Protein AF-A0A3N4IZI7-F1 (afdb_monomer)

Organism: NCBI:txid1336337

Solvent-accessible surface area (backbone atoms only — not comparable to full-atom values): 11502 Å² total; per-residue (Å²): 138,86,84,81,84,81,81,81,82,79,80,76,79,72,82,73,57,52,61,68,36,34,55,35,62,38,8,31,50,28,89,83,29,84,49,37,75,43,60,41,86,66,44,56,49,78,63,48,46,73,61,55,48,81,16,51,53,66,70,45,76,43,56,54,94,60,90,83,79,74,42,72,45,63,63,51,56,81,91,30,15,46,41,74,45,61,51,53,92,67,62,44,74,52,43,32,28,66,33,23,31,35,24,73,22,58,70,80,75,98,70,97,67,95,79,76,92,72,77,66,76,44,79,42,75,56,56,53,63,41,74,38,87,64,77,99,70,87,57,85,82,38,33,58,62,75,65,50,51,68,87,57,52,12,39,64,64,85,71,70,20,44,39,62,91,60,48,45,91,39,72,48,72,48,92,65,76,62,42,68,56,48,54,92,38,61,100

Foldseek 3Di:
DDDDDDDDPPPPPPPAFADKAWVVVHFLQHPPPPFFPARDVDFAPPDDLVCQPPGGDASEEEEPPDDDDIDIDHRHCPQPAKDFDWDDPPSSPFTFTPEIEFPPPPPDDDDDDDDDQDAQGDGDTDGHHHYPPDDPDDDPQTDTDWDDPPPQFKAAPSDFYADQPDRGDHYHYDPTDHDYIDGPRRD

pLDDT: mean 79.0, std 17.2, range [25.95, 95.94]

Sequence (187 aa):
MVTIATTILSLTLSLANAHMLLKNPPSLGFTGNKLATKPDSDLNAPISKAQFRGAGKSVATWPAGSNQAFSLAGGATHGGGSCQVSLSYDNGETFKVIKSFIGNCPSGSERDYSFSLGNREMYMGCAAVTITNGGSGLGTSYPKVFVANIENGCQTAAEGVLEFPNPGGVVERSSEPAFKPVGAGCV

Radius of gyration: 19.78 Å; Cα contacts (8 Å, |Δi|>4): 353; chains: 1; bounding box: 64×31×68 Å

Secondary structure (DSSP, 8-state):
--------------------EEEETTPTT-TT-TTBSS-----BSSPPHHHHTTSB--SEEEETT-----EEE-S--TT---EEEEE-SSSSS--EEEEEEESS-S-------PPPPPP---B-----EEEES--S---TTSPBPP--SSSSS-B--SSSEE--SS--S-EEE-SSPEE--BSTT--

Nearest PDB structures (foldseek):
  7p3u-assembly1_A  TM=7.704E-01  e=1.181E-08  Aspergillus fumigatus A1163

Structure (mmCIF, N/CA/C/O backbone):
data_AF-A0A3N4IZI7-F1
#
_entry.id   AF-A0A3N4IZI7-F1
#
loop_
_atom_site.group_PDB
_atom_site.id
_atom_site.type_symbol
_atom_site.label_atom_id
_atom_site.label_alt_id
_atom_site.label_comp_id
_atom_site.label_asym_id
_atom_site.label_entity_id
_atom_site.label_seq_id
_atom_site.pdbx_PDB_ins_code
_atom_site.Cartn_x
_atom_site.Cartn_y
_atom_site.Cartn_z
_atom_site.occupancy
_atom_site.B_iso_or_equiv
_atom_site.auth_seq_id
_atom_site.auth_comp_id
_atom_site.auth_asym_id
_atom_site.auth_atom_id
_atom_site.pdbx_PDB_model_num
ATOM 1 N N . MET A 1 1 ? -44.621 -5.582 -51.960 1.00 40.25 1 MET A N 1
ATOM 2 C CA . MET A 1 1 ? -43.241 -5.628 -51.431 1.00 40.25 1 MET A CA 1
ATOM 3 C C . MET A 1 1 ? -43.276 -5.059 -50.025 1.00 40.25 1 MET A C 1
ATOM 5 O O . MET A 1 1 ? -43.610 -3.894 -49.879 1.00 40.25 1 MET A O 1
ATOM 9 N N . VAL A 1 2 ? -43.053 -5.893 -49.008 1.00 37.59 2 VAL A N 1
ATOM 10 C CA . VAL A 1 2 ? -43.008 -5.475 -47.598 1.00 37.59 2 VAL A CA 1
ATOM 11 C C . VAL A 1 2 ? -41.539 -5.300 -47.233 1.00 37.59 2 VAL A C 1
ATOM 13 O O . VAL A 1 2 ? -40.781 -6.266 -47.272 1.00 37.59 2 VAL A O 1
ATOM 16 N N . THR A 1 3 ? -41.130 -4.072 -46.936 1.00 42.75 3 THR A N 1
ATOM 17 C CA . THR A 1 3 ? -39.759 -3.755 -46.528 1.00 42.75 3 THR A CA 1
ATOM 18 C C . THR A 1 3 ? -39.682 -3.860 -45.008 1.00 42.75 3 THR A C 1
ATOM 20 O O . THR A 1 3 ? -40.214 -3.011 -44.298 1.00 42.75 3 THR A O 1
ATOM 23 N N . ILE A 1 4 ? -39.069 -4.930 -44.501 1.00 49.34 4 ILE A N 1
ATOM 24 C CA . ILE A 1 4 ? -38.829 -5.122 -43.067 1.00 49.34 4 ILE A CA 1
ATOM 25 C C . ILE A 1 4 ? -37.573 -4.325 -42.705 1.00 49.34 4 ILE A C 1
ATOM 27 O O . ILE A 1 4 ? -36.472 -4.671 -43.128 1.00 49.34 4 ILE A O 1
ATOM 31 N N . ALA A 1 5 ? -37.736 -3.239 -41.950 1.00 52.28 5 ALA A N 1
ATOM 32 C CA . ALA A 1 5 ? -36.620 -2.491 -41.387 1.00 52.28 5 ALA A CA 1
ATOM 33 C C . ALA A 1 5 ? -36.118 -3.210 -40.125 1.00 52.28 5 ALA A C 1
ATOM 35 O O . ALA A 1 5 ? -36.723 -3.118 -39.060 1.00 52.28 5 ALA A O 1
ATOM 36 N N . THR A 1 6 ? -35.022 -3.956 -40.245 1.00 51.41 6 THR A N 1
ATOM 37 C CA . THR A 1 6 ? -34.293 -4.518 -39.101 1.00 51.41 6 THR A CA 1
ATOM 38 C C . THR A 1 6 ? -33.482 -3.426 -38.411 1.00 51.41 6 THR A C 1
ATOM 40 O O . THR A 1 6 ? -32.438 -3.006 -38.907 1.00 51.41 6 THR A O 1
ATOM 43 N N . THR A 1 7 ? -33.944 -2.976 -37.249 1.00 49.22 7 THR A N 1
ATOM 44 C CA . THR A 1 7 ? -33.158 -2.181 -36.301 1.00 49.22 7 THR A CA 1
ATOM 45 C C . THR A 1 7 ? -32.188 -3.101 -35.558 1.00 49.22 7 THR A C 1
ATOM 47 O O . THR A 1 7 ? -32.586 -3.905 -34.718 1.00 49.22 7 THR A O 1
ATOM 50 N N . ILE A 1 8 ? -30.895 -2.996 -35.872 1.00 53.19 8 ILE A N 1
ATOM 51 C CA . ILE A 1 8 ? -29.822 -3.656 -35.119 1.00 53.19 8 ILE A CA 1
ATOM 52 C C . ILE A 1 8 ? -29.579 -2.826 -33.854 1.00 53.19 8 ILE A C 1
ATOM 54 O O . ILE A 1 8 ? -29.019 -1.732 -33.917 1.00 53.19 8 ILE A O 1
ATOM 58 N N . LEU A 1 9 ? -30.026 -3.333 -32.704 1.00 49.59 9 LEU A N 1
ATOM 59 C CA . LEU A 1 9 ? -29.668 -2.786 -31.399 1.00 49.59 9 LEU A CA 1
ATOM 60 C C . LEU A 1 9 ? -28.266 -3.287 -31.033 1.00 49.59 9 LEU A C 1
ATOM 62 O O . LEU A 1 9 ? -28.095 -4.378 -30.493 1.00 49.59 9 LEU A O 1
ATOM 66 N N . SER A 1 10 ? -27.252 -2.493 -31.366 1.00 49.81 10 SER A N 1
ATOM 67 C CA . SER A 1 10 ? -25.861 -2.738 -30.986 1.00 49.81 10 SER A CA 1
ATOM 68 C C . SER A 1 10 ? -25.684 -2.489 -29.485 1.00 49.81 10 SER A C 1
ATOM 70 O O . SER A 1 10 ? -25.409 -1.367 -29.066 1.00 49.81 10 SER A O 1
ATOM 72 N N . LEU A 1 11 ? -25.846 -3.523 -28.655 1.00 47.28 11 LEU A N 1
ATOM 73 C CA . LEU A 1 11 ? -25.481 -3.462 -27.240 1.00 47.28 11 LEU A CA 1
ATOM 74 C C . LEU A 1 11 ? -23.952 -3.543 -27.125 1.00 47.28 11 LEU A C 1
ATOM 76 O O . LEU A 1 11 ? -23.376 -4.617 -26.960 1.00 47.28 11 LEU A O 1
ATOM 80 N N . THR A 1 12 ? -23.272 -2.404 -27.259 1.00 47.62 12 THR A N 1
ATOM 81 C CA . THR A 1 12 ? -21.849 -2.310 -26.923 1.00 47.62 12 THR A CA 1
ATOM 82 C C . THR A 1 12 ? -21.724 -2.404 -25.408 1.00 47.62 12 THR A C 1
ATOM 84 O O . THR A 1 12 ? -21.878 -1.409 -24.701 1.00 47.62 12 THR A O 1
ATOM 87 N N . LEU A 1 13 ? -21.486 -3.614 -24.903 1.00 41.22 13 LEU A N 1
ATOM 88 C CA . LEU A 1 13 ? -21.118 -3.842 -23.513 1.00 41.22 13 LEU A CA 1
ATOM 89 C C . LEU A 1 13 ? -19.731 -3.222 -23.300 1.00 41.22 13 LEU A C 1
ATOM 91 O O . LEU A 1 13 ? -18.704 -3.858 -23.530 1.00 41.22 13 LEU A O 1
ATOM 95 N N . SER A 1 14 ? -19.685 -1.939 -22.941 1.00 41.94 14 SER A N 1
ATOM 96 C CA . SER A 1 14 ? -18.450 -1.317 -22.484 1.00 41.94 14 SER A CA 1
ATOM 97 C C . SER A 1 14 ? -18.052 -2.026 -21.195 1.00 41.94 14 SER A C 1
ATOM 99 O O . SER A 1 14 ? -18.762 -1.906 -20.195 1.00 41.94 14 SER A O 1
ATOM 101 N N . LEU A 1 15 ? -16.947 -2.774 -21.206 1.00 39.78 15 LEU A N 1
ATOM 102 C CA . LEU A 1 15 ? -16.331 -3.244 -19.970 1.00 39.78 15 LEU A CA 1
ATOM 103 C C . LEU A 1 15 ? -15.884 -1.998 -19.199 1.00 39.78 15 LEU A C 1
ATOM 105 O O . LEU A 1 15 ? -14.818 -1.439 -19.457 1.00 39.78 15 LEU A O 1
ATOM 109 N N . ALA A 1 16 ? -16.733 -1.512 -18.297 1.00 48.19 16 ALA A N 1
ATOM 110 C CA . ALA A 1 16 ? -16.353 -0.486 -17.349 1.00 48.19 16 ALA A CA 1
ATOM 111 C C . ALA A 1 16 ? -15.292 -1.105 -16.434 1.00 48.19 16 ALA A C 1
ATOM 113 O O . ALA A 1 16 ? -15.575 -2.028 -15.673 1.00 48.19 16 ALA A O 1
ATOM 114 N N . ASN A 1 17 ? -14.048 -0.642 -16.551 1.00 52.91 17 ASN A N 1
ATOM 115 C CA . ASN A 1 17 ? -12.979 -1.075 -15.665 1.00 52.91 17 ASN A CA 1
ATOM 116 C C . ASN A 1 17 ? -13.195 -0.402 -14.300 1.00 52.91 17 ASN A C 1
ATOM 118 O O . ASN A 1 17 ? -12.774 0.734 -14.092 1.00 52.91 17 ASN A O 1
ATOM 122 N N . ALA A 1 18 ? -13.941 -1.063 -13.414 1.00 61.31 18 ALA A N 1
ATOM 123 C CA . ALA A 1 18 ? -14.329 -0.507 -12.117 1.00 61.31 18 ALA A CA 1
ATOM 124 C C . ALA A 1 18 ? -13.139 -0.366 -11.148 1.00 61.31 18 ALA A C 1
ATOM 126 O O . ALA A 1 18 ? -13.150 0.505 -10.285 1.00 61.31 18 ALA A O 1
ATOM 127 N N . HIS A 1 19 ? -12.084 -1.162 -11.335 1.00 72.62 19 HIS A N 1
ATOM 128 C CA . HIS A 1 19 ? -10.980 -1.276 -10.387 1.00 72.62 19 HIS A CA 1
ATOM 129 C C . HIS A 1 19 ? -10.012 -0.088 -10.425 1.00 72.62 19 HIS A C 1
ATOM 131 O O . HIS A 1 19 ? -9.650 0.422 -11.490 1.00 72.62 19 HIS A O 1
ATOM 137 N N . MET A 1 20 ? -9.543 0.307 -9.241 1.00 78.94 20 MET A N 1
ATOM 138 C CA . MET A 1 20 ? -8.471 1.282 -9.053 1.00 78.94 20 MET A CA 1
ATOM 139 C C . MET A 1 20 ? -7.112 0.573 -9.006 1.00 78.94 20 MET A C 1
ATOM 141 O O . MET A 1 20 ? -6.916 -0.385 -8.265 1.00 78.94 20 MET A O 1
ATOM 145 N N . LEU A 1 21 ? -6.150 1.069 -9.778 1.00 82.69 21 LEU A N 1
ATOM 146 C CA . LEU A 1 21 ? -4.788 0.555 -9.903 1.00 82.69 21 LEU A CA 1
ATOM 147 C C . LEU A 1 21 ? -3.771 1.645 -9.579 1.00 82.69 21 LEU A C 1
ATOM 149 O O . LEU A 1 21 ? -3.986 2.816 -9.888 1.00 82.69 21 LEU A O 1
ATOM 153 N N . LEU A 1 22 ? -2.612 1.262 -9.043 1.00 82.88 22 LEU A N 1
ATOM 154 C CA . LEU A 1 22 ? -1.489 2.187 -8.892 1.00 82.88 22 LEU A CA 1
ATOM 155 C C . LEU A 1 22 ? -0.977 2.595 -10.281 1.00 82.88 22 LEU A C 1
ATOM 157 O O . LEU A 1 22 ? -0.489 1.748 -11.037 1.00 82.88 22 LEU A O 1
ATOM 161 N N . LYS A 1 23 ? -1.109 3.883 -10.609 1.00 85.25 23 LYS A N 1
ATOM 162 C CA . LYS A 1 23 ? -0.624 4.504 -11.850 1.00 85.25 23 LYS A CA 1
ATOM 163 C C . LYS A 1 23 ? 0.806 5.003 -11.693 1.00 85.25 23 LYS A C 1
ATOM 165 O O . LYS A 1 23 ? 1.602 4.863 -12.617 1.00 85.25 23 LYS A O 1
ATOM 170 N N . ASN A 1 24 ? 1.118 5.606 -10.548 1.00 82.00 24 ASN A N 1
ATOM 171 C CA . ASN A 1 24 ? 2.459 6.067 -10.219 1.00 82.00 24 ASN A CA 1
ATOM 172 C C . ASN A 1 24 ? 2.800 5.674 -8.773 1.00 82.00 24 ASN A C 1
ATOM 174 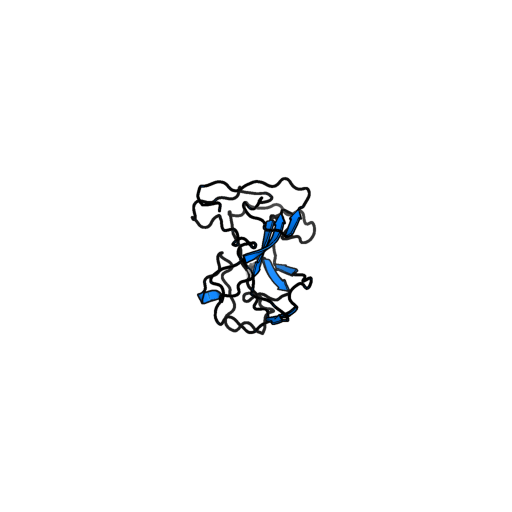O O . ASN A 1 24 ? 2.050 6.072 -7.886 1.00 82.00 24 ASN A O 1
ATOM 178 N N . PRO A 1 25 ? 3.891 4.932 -8.521 1.00 87.38 25 PRO A N 1
ATOM 179 C CA . PRO A 1 25 ? 4.607 4.137 -9.522 1.00 87.38 25 PRO A CA 1
ATOM 180 C C . PRO A 1 25 ? 3.660 3.114 -10.182 1.00 87.38 25 PRO A C 1
ATOM 182 O O . PRO A 1 25 ? 2.752 2.617 -9.523 1.00 87.38 25 PRO A O 1
ATOM 185 N N . PRO A 1 26 ? 3.807 2.796 -11.476 1.00 88.88 26 PRO A N 1
ATOM 186 C CA . PRO A 1 26 ? 2.863 1.908 -12.148 1.00 88.88 26 PRO A CA 1
ATOM 187 C C . PRO A 1 26 ? 2.937 0.487 -11.568 1.00 88.88 26 PRO A C 1
ATOM 189 O O . PRO A 1 26 ? 4.002 -0.131 -11.537 1.00 88.88 26 PRO A O 1
ATOM 192 N N . SER A 1 27 ? 1.797 -0.028 -11.101 1.00 88.44 27 SER A N 1
ATOM 193 C CA . SER A 1 27 ? 1.689 -1.388 -10.548 1.00 88.44 27 SER A CA 1
ATOM 194 C C . SER A 1 27 ? 1.905 -2.475 -11.602 1.00 88.44 27 SER A C 1
ATOM 196 O O . SER A 1 27 ? 1.865 -2.219 -12.804 1.00 88.44 27 SER A O 1
ATOM 198 N N . LEU A 1 28 ? 2.133 -3.709 -11.153 1.00 89.06 28 LEU A N 1
ATOM 199 C CA . LEU A 1 28 ? 2.298 -4.895 -11.995 1.00 89.06 28 LEU A CA 1
ATOM 200 C C . LEU A 1 28 ? 1.073 -5.137 -12.889 1.00 89.06 28 LEU A C 1
ATOM 202 O O . LEU A 1 28 ? 1.233 -5.457 -14.060 1.00 89.06 28 LEU A O 1
ATOM 206 N N . GLY A 1 29 ? -0.137 -4.931 -12.364 1.00 86.00 29 GLY A N 1
ATOM 207 C CA . GLY A 1 29 ? -1.396 -5.048 -13.110 1.00 86.00 29 GLY A CA 1
ATOM 208 C C . GLY A 1 29 ? -1.737 -3.865 -14.017 1.00 86.00 29 GLY A C 1
ATOM 209 O O . GLY A 1 29 ? -2.655 -3.948 -14.833 1.00 86.00 29 GLY A O 1
ATOM 210 N N . PHE A 1 30 ? -1.023 -2.742 -13.904 1.00 86.31 30 PHE A N 1
ATOM 211 C CA . PHE A 1 30 ? -1.336 -1.549 -14.683 1.00 86.31 30 PHE A CA 1
ATOM 212 C C . PHE A 1 30 ? -0.855 -1.693 -16.131 1.00 86.31 30 PHE A C 1
ATOM 214 O O . PHE A 1 30 ? 0.332 -1.862 -16.388 1.00 86.31 30 PHE A O 1
ATOM 221 N N . THR A 1 31 ? -1.752 -1.538 -17.109 1.00 87.25 31 THR A N 1
ATOM 222 C CA . THR A 1 31 ? -1.438 -1.683 -18.551 1.00 87.25 31 THR A CA 1
ATOM 223 C C . THR A 1 31 ? -0.397 -0.675 -19.065 1.00 87.25 31 THR A C 1
ATOM 225 O O . THR A 1 31 ? 0.265 -0.895 -20.092 1.00 87.25 31 THR A O 1
ATOM 228 N N . GLY A 1 32 ? -0.224 0.440 -18.349 1.00 85.81 32 GLY A N 1
ATOM 229 C CA . GLY A 1 32 ? 0.844 1.409 -18.585 1.00 85.81 32 GLY A CA 1
ATOM 230 C C . GLY A 1 32 ? 2.228 0.947 -18.112 1.00 85.81 32 GLY A C 1
ATOM 231 O O . GLY A 1 32 ? 3.224 1.522 -18.544 1.00 85.81 32 GLY A O 1
ATOM 232 N N . ASN A 1 33 ? 2.325 -0.096 -17.282 1.00 89.06 33 ASN A N 1
ATOM 233 C CA . ASN A 1 33 ? 3.595 -0.654 -16.833 1.00 89.06 33 ASN A CA 1
ATOM 234 C C . ASN A 1 33 ? 4.234 -1.526 -17.922 1.00 89.06 33 ASN A C 1
ATOM 236 O O . ASN A 1 33 ? 3.966 -2.718 -18.036 1.00 89.06 33 ASN A O 1
ATOM 240 N N . LYS A 1 34 ? 5.130 -0.940 -18.720 1.00 89.50 34 LYS A N 1
ATOM 241 C CA . LYS A 1 34 ? 5.869 -1.676 -19.763 1.00 89.50 34 LYS A CA 1
ATOM 242 C C . LYS A 1 34 ? 7.013 -2.536 -19.222 1.00 89.50 34 LYS A C 1
ATOM 244 O O . LYS A 1 34 ? 7.644 -3.255 -19.989 1.00 89.50 34 LYS A O 1
ATOM 249 N N . LEU A 1 35 ? 7.294 -2.447 -17.923 1.00 89.88 35 LEU A N 1
ATOM 250 C CA . LEU A 1 35 ? 8.338 -3.217 -17.250 1.00 89.88 35 LEU A CA 1
ATOM 251 C C . LEU A 1 35 ? 7.784 -4.449 -16.531 1.00 89.88 35 LEU A C 1
ATOM 253 O O . LEU A 1 35 ? 8.580 -5.253 -16.041 1.00 89.88 35 LEU A O 1
ATOM 257 N N . ALA A 1 36 ? 6.457 -4.610 -16.491 1.00 87.12 36 ALA A N 1
ATOM 258 C CA . ALA A 1 36 ? 5.815 -5.823 -16.020 1.00 87.12 36 ALA A CA 1
ATOM 259 C C . ALA A 1 36 ? 5.971 -6.9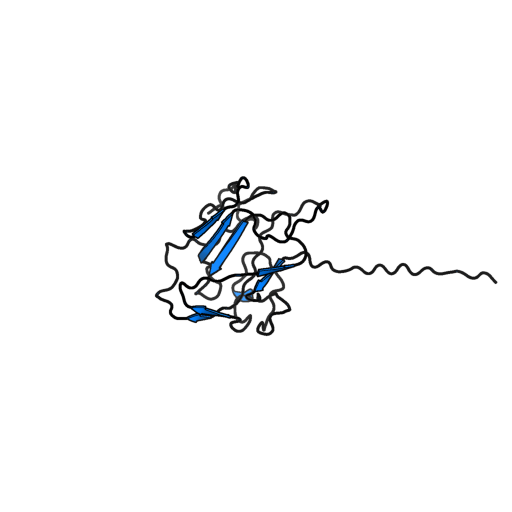47 -17.057 1.00 87.12 36 ALA A C 1
ATOM 261 O O . ALA A 1 36 ? 5.639 -6.786 -18.229 1.00 87.12 36 ALA A O 1
ATOM 262 N N . THR A 1 37 ? 6.480 -8.096 -16.626 1.00 84.44 37 THR A N 1
ATOM 263 C CA . THR A 1 37 ? 6.659 -9.300 -17.456 1.00 84.44 37 THR A CA 1
ATOM 264 C C . THR A 1 37 ? 5.524 -10.298 -17.281 1.00 84.44 37 THR A C 1
ATOM 266 O O . THR A 1 37 ? 5.282 -11.118 -18.163 1.00 84.44 37 THR A O 1
ATOM 269 N N . LYS A 1 38 ? 4.829 -10.230 -16.144 1.00 82.50 38 LYS A N 1
ATOM 270 C CA . LYS A 1 38 ? 3.623 -11.001 -15.841 1.00 82.50 38 LYS A CA 1
ATOM 271 C C . LYS A 1 38 ? 2.643 -10.064 -15.138 1.00 82.50 38 LYS A C 1
ATOM 273 O O . LYS A 1 38 ? 2.745 -9.922 -13.921 1.00 82.50 38 LYS A O 1
ATOM 278 N N . PRO A 1 39 ? 1.784 -9.357 -15.893 1.00 81.69 39 PRO A N 1
ATOM 279 C CA . PRO A 1 39 ? 0.846 -8.422 -15.297 1.00 81.69 39 PRO A CA 1
ATOM 280 C C . PRO A 1 3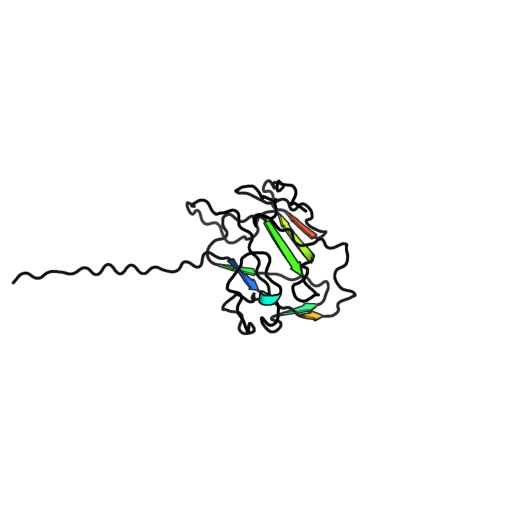9 ? -0.074 -9.113 -14.293 1.00 81.69 39 PRO A C 1
ATOM 282 O O . PRO A 1 39 ? -0.619 -10.177 -14.582 1.00 81.69 39 PRO A O 1
ATOM 285 N N . ASP A 1 40 ? -0.233 -8.499 -13.125 1.00 79.81 40 ASP A N 1
ATOM 286 C CA . ASP A 1 40 ? -1.117 -8.992 -12.073 1.00 79.81 40 ASP A CA 1
ATOM 287 C C . ASP A 1 40 ? -2.547 -8.517 -12.338 1.00 79.81 40 ASP A C 1
ATOM 289 O O . ASP A 1 40 ? -2.908 -7.382 -12.032 1.00 79.81 40 ASP A O 1
ATOM 293 N N . SER A 1 41 ? -3.344 -9.351 -13.002 1.00 74.88 41 SER A N 1
ATOM 294 C CA . SER A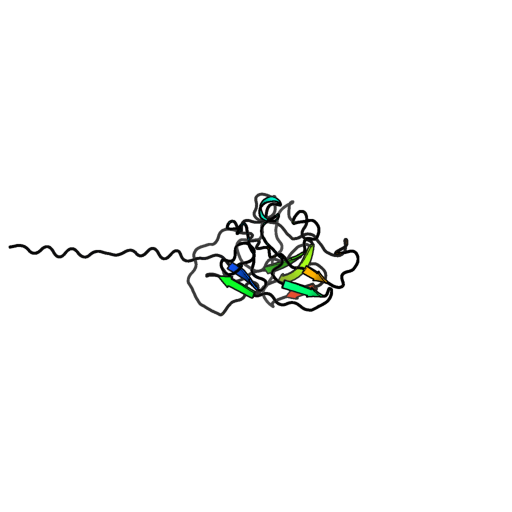 1 41 ? -4.749 -9.047 -13.290 1.00 74.88 41 SER A CA 1
ATOM 295 C C . SER A 1 41 ? -5.686 -9.347 -12.117 1.00 74.88 41 SER A C 1
ATOM 297 O O . SER A 1 41 ? -6.873 -9.049 -12.217 1.00 74.88 41 SER A O 1
ATOM 299 N N . ASP A 1 42 ? -5.177 -9.963 -11.048 1.00 77.31 42 ASP A N 1
ATOM 300 C CA . ASP A 1 42 ? -5.940 -10.328 -9.860 1.00 77.31 42 ASP A CA 1
ATOM 301 C C . ASP A 1 42 ? -5.557 -9.408 -8.696 1.00 77.31 42 ASP A C 1
ATOM 303 O O . ASP A 1 42 ? -4.514 -9.562 -8.071 1.00 77.31 42 ASP A O 1
ATOM 307 N N . LEU A 1 43 ? -6.419 -8.430 -8.419 1.00 73.25 43 LEU A N 1
ATOM 308 C CA . LEU A 1 43 ? -6.211 -7.447 -7.353 1.00 73.25 43 LEU A CA 1
ATOM 309 C C . LEU A 1 43 ? -6.719 -7.916 -5.989 1.00 73.25 43 LEU A C 1
ATOM 311 O O . LEU A 1 43 ? -6.733 -7.111 -5.050 1.00 73.25 43 LEU A O 1
ATOM 315 N N . ASN A 1 44 ? -7.143 -9.179 -5.876 1.00 74.56 44 ASN A N 1
ATOM 316 C CA . ASN A 1 44 ? -7.525 -9.746 -4.596 1.00 74.56 44 ASN A CA 1
ATOM 317 C C . ASN A 1 44 ? -6.334 -9.706 -3.640 1.00 74.56 44 ASN A C 1
ATOM 319 O O . ASN A 1 44 ? -5.199 -10.051 -3.976 1.00 74.56 44 ASN A O 1
ATOM 323 N N . ALA A 1 45 ? -6.607 -9.265 -2.420 1.00 77.38 45 ALA A N 1
ATOM 324 C CA . ALA A 1 45 ? -5.612 -9.212 -1.373 1.00 77.38 45 ALA A CA 1
ATOM 325 C C . ALA A 1 45 ? -5.668 -10.457 -0.467 1.00 77.38 45 ALA A C 1
ATOM 327 O O . ALA A 1 45 ? -6.736 -11.035 -0.275 1.00 77.38 45 ALA A O 1
ATOM 328 N N . PRO A 1 46 ? -4.547 -10.821 0.179 1.00 82.69 46 PRO A N 1
ATOM 329 C CA . PRO A 1 46 ? -3.196 -10.343 -0.100 1.00 82.69 46 PRO A CA 1
ATOM 330 C C . PRO A 1 46 ? -2.660 -10.921 -1.416 1.00 82.69 46 PRO A C 1
ATOM 332 O O . PRO A 1 46 ? -2.959 -12.060 -1.772 1.00 82.69 46 PRO A O 1
ATOM 335 N N . ILE A 1 47 ? -1.790 -10.165 -2.088 1.00 82.00 47 ILE A N 1
ATOM 336 C CA . ILE A 1 47 ? -1.072 -10.669 -3.262 1.00 82.00 47 ILE A CA 1
ATOM 337 C C . ILE A 1 47 ? -0.239 -11.899 -2.877 1.00 82.00 47 ILE A C 1
ATOM 339 O O . ILE A 1 47 ? 0.480 -11.899 -1.873 1.00 82.00 47 ILE A O 1
ATOM 343 N N . SER A 1 48 ? -0.300 -12.959 -3.680 1.00 81.06 48 SER A N 1
ATOM 344 C CA . SER A 1 48 ? 0.543 -14.127 -3.445 1.00 81.06 48 SER A CA 1
ATOM 345 C C . SER A 1 48 ? 2.006 -13.838 -3.790 1.00 81.06 48 SER A C 1
ATOM 347 O O . SER A 1 48 ? 2.348 -13.072 -4.694 1.00 81.06 48 SER A O 1
ATOM 349 N N . LYS A 1 49 ? 2.915 -14.561 -3.134 1.00 80.94 49 LYS A N 1
ATOM 350 C CA . LYS A 1 49 ? 4.349 -14.548 -3.459 1.00 80.94 49 LYS A CA 1
ATOM 351 C C . LYS A 1 49 ? 4.623 -14.891 -4.930 1.00 80.94 49 LYS A C 1
ATOM 353 O O . LYS A 1 49 ? 5.590 -14.397 -5.502 1.00 80.94 49 LYS A O 1
ATOM 358 N N . ALA A 1 50 ? 3.784 -15.728 -5.543 1.00 78.62 50 ALA A N 1
ATOM 359 C CA . ALA A 1 50 ? 3.889 -16.090 -6.954 1.00 78.62 50 ALA A CA 1
ATOM 360 C C . ALA A 1 50 ? 3.478 -14.938 -7.885 1.00 78.62 50 ALA A C 1
ATOM 362 O O . ALA A 1 50 ? 4.150 -14.723 -8.890 1.00 78.62 50 ALA A O 1
ATOM 363 N N . GLN A 1 51 ? 2.434 -14.182 -7.528 1.00 76.94 51 GLN A N 1
ATOM 364 C CA . GLN A 1 51 ? 2.033 -12.963 -8.242 1.00 76.94 51 GLN A CA 1
ATOM 365 C C . GLN A 1 51 ? 3.086 -11.856 -8.104 1.00 76.94 51 GLN A C 1
ATOM 367 O O . GLN A 1 51 ? 3.367 -11.150 -9.066 1.00 76.94 51 GLN A O 1
ATOM 372 N N . PHE A 1 52 ? 3.726 -11.733 -6.937 1.00 78.06 52 PHE A N 1
ATOM 373 C CA . PHE A 1 52 ? 4.763 -10.724 -6.712 1.00 78.06 52 PHE A CA 1
ATOM 374 C C . PHE A 1 52 ? 6.099 -11.060 -7.409 1.00 78.06 52 PHE A C 1
ATOM 376 O O . PHE A 1 52 ? 6.765 -10.187 -7.972 1.00 78.06 52 PHE A O 1
ATOM 383 N N . ARG A 1 53 ? 6.542 -12.326 -7.364 1.00 69.94 53 ARG A N 1
ATOM 384 C CA . ARG A 1 53 ? 7.874 -12.731 -7.846 1.00 69.94 53 ARG A CA 1
ATOM 385 C C . ARG A 1 53 ? 7.956 -12.812 -9.368 1.00 69.94 53 ARG A C 1
ATOM 387 O O . ARG A 1 53 ? 7.195 -13.514 -10.022 1.00 69.94 53 ARG A O 1
ATOM 394 N N . GLY A 1 54 ? 8.986 -12.176 -9.930 1.00 64.19 54 GLY A N 1
ATOM 395 C CA . GLY A 1 54 ? 9.270 -12.240 -11.370 1.00 64.19 54 GLY A CA 1
ATOM 396 C C . GLY A 1 54 ? 8.264 -11.470 -12.228 1.00 64.19 54 GLY A C 1
ATOM 397 O O . GLY A 1 54 ? 8.176 -11.712 -13.433 1.00 64.19 54 GLY A O 1
ATOM 398 N N . ALA A 1 55 ? 7.507 -10.563 -11.608 1.00 68.12 55 ALA A N 1
ATOM 399 C CA . ALA A 1 55 ? 6.447 -9.818 -12.262 1.00 68.12 55 ALA A CA 1
ATOM 400 C C . ALA A 1 55 ? 6.941 -8.583 -13.026 1.00 68.12 55 ALA A C 1
ATOM 402 O O . ALA A 1 55 ? 6.183 -8.040 -13.822 1.00 68.12 55 ALA A O 1
ATOM 403 N N . GLY A 1 56 ? 8.200 -8.161 -12.860 1.00 78.12 56 GLY A N 1
ATOM 404 C CA . GLY A 1 56 ? 8.777 -7.088 -13.668 1.00 78.12 56 GLY A CA 1
ATOM 405 C C . GLY A 1 56 ? 10.078 -6.502 -13.131 1.00 78.12 56 GLY A C 1
ATOM 406 O O . GLY A 1 56 ? 10.589 -6.916 -12.090 1.00 78.12 56 GLY A O 1
ATOM 407 N N . LYS A 1 57 ? 10.615 -5.521 -13.863 1.00 88.12 57 LYS A N 1
ATOM 408 C CA . LYS A 1 57 ? 11.735 -4.682 -13.407 1.00 88.12 57 LYS A CA 1
ATOM 409 C C . LYS A 1 57 ? 11.228 -3.528 -12.542 1.00 88.12 57 LYS A C 1
ATOM 411 O O . LYS A 1 57 ? 10.060 -3.157 -12.605 1.00 88.12 57 LYS A O 1
ATOM 416 N N . SER A 1 58 ? 12.141 -2.948 -11.767 1.00 90.44 58 SER A N 1
ATOM 417 C CA . SER A 1 58 ? 11.877 -1.736 -10.993 1.00 90.44 58 SER A CA 1
ATOM 418 C C . SER A 1 58 ? 11.383 -0.595 -11.891 1.00 90.44 58 SER A C 1
ATOM 420 O O . SER A 1 58 ? 12.000 -0.313 -12.919 1.00 90.44 58 SER A O 1
ATOM 422 N N . VAL A 1 59 ? 10.275 0.041 -11.505 1.00 90.88 59 VAL A N 1
ATOM 423 C CA . VAL A 1 59 ? 9.625 1.132 -12.252 1.00 90.88 59 VAL A CA 1
ATOM 424 C C . VAL A 1 59 ? 9.973 2.519 -11.715 1.00 90.88 59 VAL A C 1
ATOM 426 O O . VAL A 1 59 ? 9.664 3.520 -12.356 1.00 90.88 59 VAL A O 1
ATOM 429 N N . ALA A 1 60 ? 10.604 2.589 -10.542 1.00 87.19 60 ALA A N 1
ATOM 430 C CA . ALA A 1 60 ? 11.050 3.830 -9.924 1.00 87.19 60 ALA A CA 1
ATOM 431 C C . ALA A 1 60 ? 12.243 3.576 -8.996 1.00 87.19 60 ALA A C 1
ATOM 433 O O . ALA A 1 60 ? 12.375 2.498 -8.418 1.00 87.19 60 ALA A O 1
ATOM 434 N N . THR A 1 61 ? 13.080 4.595 -8.814 1.00 92.00 61 THR A N 1
ATOM 435 C CA . THR A 1 61 ? 14.197 4.568 -7.864 1.00 92.00 61 THR A CA 1
ATOM 436 C C . THR A 1 61 ? 14.017 5.685 -6.848 1.00 92.00 61 THR A C 1
ATOM 438 O O . THR A 1 61 ? 13.901 6.847 -7.234 1.00 92.00 61 THR A O 1
ATOM 441 N N . TRP A 1 62 ? 14.021 5.345 -5.561 1.00 85.88 62 TRP A N 1
ATOM 442 C CA . TRP A 1 62 ? 13.764 6.272 -4.463 1.00 85.88 62 TRP A CA 1
ATOM 443 C C . TRP A 1 62 ? 14.878 6.221 -3.416 1.00 85.88 62 TRP A C 1
ATOM 445 O O . TRP A 1 62 ? 15.196 5.141 -2.918 1.00 85.88 62 TRP A O 1
ATOM 455 N N . PRO A 1 63 ? 15.449 7.366 -3.014 1.00 86.81 63 PRO A N 1
ATOM 456 C CA . PRO A 1 63 ? 16.317 7.416 -1.845 1.00 86.81 63 PRO A CA 1
ATOM 457 C C . PRO A 1 63 ? 15.539 7.090 -0.564 1.00 86.81 63 PRO A C 1
ATOM 459 O O . PRO A 1 63 ? 14.413 7.561 -0.378 1.00 86.81 63 PRO A O 1
ATOM 462 N N . ALA A 1 64 ? 16.131 6.330 0.352 1.00 85.94 64 ALA A N 1
ATOM 463 C CA . ALA A 1 64 ? 15.548 6.098 1.667 1.00 85.94 64 ALA A CA 1
ATOM 464 C C . ALA A 1 64 ? 15.332 7.428 2.413 1.00 85.94 64 ALA A C 1
ATOM 466 O O . ALA A 1 64 ? 16.160 8.336 2.344 1.00 85.94 64 ALA A O 1
ATOM 467 N N . GLY A 1 65 ? 14.194 7.552 3.102 1.00 81.56 65 GLY A N 1
ATOM 468 C CA . GLY A 1 65 ? 13.805 8.772 3.820 1.00 81.56 65 GLY A CA 1
ATOM 469 C C . GLY A 1 65 ? 13.297 9.919 2.936 1.00 81.56 65 GLY A C 1
ATOM 470 O O . GLY A 1 65 ? 12.902 10.952 3.467 1.00 81.56 65 GLY A O 1
ATOM 471 N N . SER A 1 66 ? 13.279 9.763 1.608 1.00 80.06 66 SER A N 1
ATOM 472 C CA . SER A 1 66 ? 12.687 10.763 0.714 1.00 80.06 66 SER A CA 1
ATOM 473 C C . SER A 1 66 ? 11.156 10.717 0.724 1.00 80.06 66 SER A C 1
ATOM 475 O O . SER A 1 66 ? 10.548 9.661 0.906 1.00 80.06 66 SER A O 1
ATOM 477 N N . ASN A 1 67 ? 10.530 11.868 0.473 1.00 79.50 67 ASN A N 1
ATOM 478 C CA . ASN A 1 67 ? 9.086 11.947 0.279 1.00 79.50 67 ASN A CA 1
ATOM 479 C C . ASN A 1 67 ? 8.719 11.431 -1.109 1.00 79.50 67 ASN A C 1
ATOM 481 O O . ASN A 1 67 ? 9.281 11.875 -2.110 1.00 79.50 67 ASN A O 1
ATOM 485 N N . GLN A 1 68 ? 7.749 10.524 -1.158 1.00 83.00 68 GLN A N 1
ATOM 486 C CA . GLN A 1 68 ? 7.219 9.977 -2.399 1.00 83.00 68 GLN A CA 1
ATOM 487 C C . GLN A 1 68 ? 5.721 10.234 -2.489 1.00 83.00 68 GLN A C 1
ATOM 489 O O . GLN A 1 68 ? 5.014 10.261 -1.480 1.00 83.00 68 GLN A O 1
ATOM 494 N N . ALA A 1 69 ? 5.250 10.411 -3.717 1.00 79.94 69 ALA A N 1
ATOM 495 C CA . ALA A 1 69 ? 3.838 10.521 -4.032 1.00 79.94 69 ALA A CA 1
ATOM 496 C C . ALA A 1 69 ? 3.405 9.291 -4.823 1.00 79.94 69 ALA A C 1
ATOM 498 O O . ALA A 1 69 ? 4.176 8.755 -5.624 1.00 79.94 69 ALA A O 1
ATOM 499 N N . PHE A 1 70 ? 2.155 8.886 -4.633 1.00 80.19 70 PHE A N 1
ATOM 500 C CA . PHE A 1 70 ? 1.526 7.902 -5.493 1.00 80.19 70 PHE A CA 1
ATOM 501 C C . PHE A 1 70 ? 0.265 8.468 -6.133 1.00 80.19 70 PHE A C 1
ATOM 503 O O . PHE A 1 70 ? -0.334 9.418 -5.632 1.00 80.19 70 PHE A O 1
ATOM 510 N N . SER A 1 71 ? -0.132 7.887 -7.258 1.00 82.62 71 SER A N 1
ATOM 511 C CA . SER A 1 71 ? -1.416 8.170 -7.888 1.00 82.62 71 SER A CA 1
ATOM 512 C C . SER A 1 71 ? -2.084 6.885 -8.332 1.00 82.62 71 SER A C 1
ATOM 514 O O . SER A 1 71 ? -1.423 5.905 -8.688 1.00 82.62 71 SER A O 1
ATOM 516 N N . LEU A 1 72 ? -3.410 6.905 -8.309 1.00 83.25 72 LEU A N 1
ATOM 517 C CA . LEU A 1 72 ? -4.247 5.801 -8.742 1.00 83.25 72 LEU A CA 1
ATOM 518 C C . LEU A 1 72 ? -4.906 6.143 -10.086 1.00 83.25 72 LEU A C 1
ATOM 520 O O . LEU A 1 72 ? -5.092 7.311 -10.425 1.00 83.25 72 LEU A O 1
ATOM 524 N N . ALA A 1 73 ? -5.246 5.122 -10.859 1.00 82.31 73 ALA A N 1
ATOM 525 C CA . ALA A 1 73 ? -6.072 5.213 -12.056 1.00 82.31 73 ALA A CA 1
ATOM 526 C C . ALA A 1 73 ? -7.139 4.126 -12.011 1.00 82.31 73 ALA A C 1
ATOM 528 O O . ALA A 1 73 ? -6.840 3.003 -11.626 1.00 82.31 73 ALA A O 1
ATOM 529 N N . GLY A 1 74 ? -8.355 4.436 -12.441 1.00 77.94 74 GLY A N 1
ATOM 530 C CA . GLY A 1 74 ? -9.460 3.485 -12.430 1.00 77.94 74 GLY A CA 1
ATOM 531 C C . GLY A 1 74 ? -10.796 4.174 -12.654 1.00 77.94 74 GLY A C 1
ATOM 532 O O . GLY A 1 74 ? -10.833 5.368 -12.968 1.00 77.94 74 GLY A O 1
ATOM 533 N N . GLY A 1 75 ? -11.872 3.399 -12.536 1.00 69.75 75 GLY A N 1
ATOM 534 C CA . GLY A 1 75 ? -13.231 3.847 -12.838 1.00 69.75 75 GLY A CA 1
ATOM 535 C C . GLY A 1 75 ? -14.066 4.278 -11.631 1.00 69.75 75 GLY A C 1
ATOM 536 O O . GLY A 1 75 ? -14.923 5.142 -11.800 1.00 69.75 75 GLY A O 1
ATOM 537 N N . ALA A 1 76 ? -13.838 3.714 -10.437 1.00 74.56 76 ALA A N 1
ATOM 538 C CA . ALA A 1 76 ? -14.671 3.972 -9.260 1.00 74.56 76 ALA A CA 1
ATOM 539 C C . ALA A 1 76 ? -13.863 4.005 -7.950 1.00 74.56 76 ALA A C 1
ATOM 541 O O . ALA A 1 76 ? -13.139 3.072 -7.621 1.00 74.56 76 ALA A O 1
ATOM 542 N N . THR A 1 77 ? -14.020 5.077 -7.169 1.00 76.75 77 THR A N 1
ATOM 543 C CA . THR A 1 77 ? -13.422 5.220 -5.827 1.00 76.75 77 THR A CA 1
ATOM 544 C C . THR A 1 77 ? -14.274 4.600 -4.720 1.00 76.75 77 THR A C 1
ATOM 546 O O . THR A 1 77 ? -13.811 4.531 -3.589 1.00 76.75 77 THR A O 1
ATOM 549 N N . HIS A 1 78 ? -15.508 4.179 -5.028 1.00 75.69 78 HIS A N 1
ATOM 550 C CA . HIS A 1 78 ? -16.463 3.580 -4.086 1.00 75.69 78 HIS A CA 1
ATOM 551 C C . HIS A 1 78 ? -16.691 4.403 -2.804 1.00 75.69 78 HIS A C 1
ATOM 553 O O . HIS A 1 78 ? -16.826 3.853 -1.719 1.00 75.69 78 HIS A O 1
ATOM 559 N N . GLY A 1 79 ? -16.728 5.736 -2.926 1.00 76.00 79 GLY A N 1
ATOM 560 C CA . GLY A 1 79 ? -16.895 6.631 -1.773 1.00 76.00 79 GLY A CA 1
ATOM 561 C C . GLY A 1 79 ? -15.626 6.817 -0.933 1.00 76.00 79 GLY A C 1
ATOM 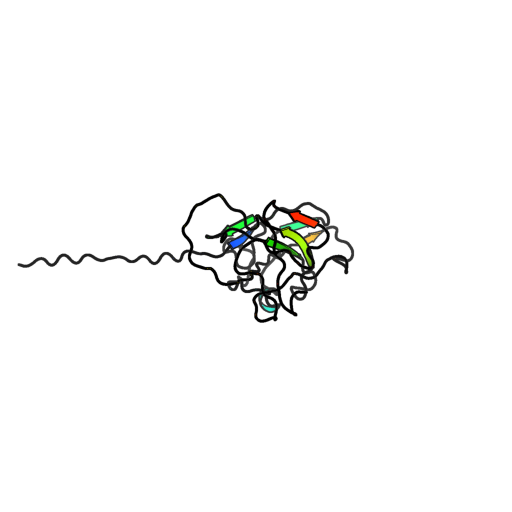562 O O . GLY A 1 79 ? -15.667 7.502 0.081 1.00 76.00 79 GLY A O 1
ATOM 563 N N . GLY A 1 80 ? -14.492 6.260 -1.366 1.00 81.50 80 GLY A N 1
ATOM 564 C CA . GLY A 1 80 ? -13.220 6.351 -0.660 1.00 81.50 80 GLY A CA 1
ATOM 565 C C . GLY A 1 80 ? -13.084 5.280 0.419 1.00 81.50 80 GLY A C 1
ATOM 566 O O . GLY A 1 80 ? -13.389 4.113 0.189 1.00 81.50 80 GLY A O 1
ATOM 567 N N . GLY A 1 81 ? -12.556 5.668 1.578 1.00 87.88 81 GLY A N 1
ATOM 568 C CA . GLY A 1 81 ? -12.213 4.756 2.667 1.00 87.88 81 GLY A CA 1
ATOM 569 C C . GLY A 1 81 ? -10.810 5.024 3.201 1.00 87.88 81 GLY A C 1
ATOM 570 O O . GLY A 1 81 ? -10.369 6.173 3.272 1.00 87.88 81 GLY A O 1
ATOM 571 N N . SER A 1 82 ? -10.109 3.958 3.580 1.00 91.62 82 SER A N 1
ATOM 572 C CA . SER A 1 82 ? -8.752 4.029 4.125 1.00 91.62 82 SER A CA 1
ATOM 573 C C . SER A 1 82 ? -7.772 3.217 3.282 1.00 91.62 82 SER A C 1
ATOM 575 O O . SER A 1 82 ? -8.103 2.140 2.794 1.00 91.62 82 SER A O 1
ATOM 577 N N . CYS A 1 83 ? -6.526 3.681 3.190 1.00 91.19 83 CYS A N 1
ATOM 578 C CA . CYS A 1 83 ? -5.444 2.988 2.487 1.00 91.19 83 CYS A CA 1
ATOM 579 C C . CYS A 1 83 ? -4.235 2.776 3.396 1.00 91.19 83 CYS A C 1
ATOM 581 O O . CYS A 1 83 ? -3.928 3.614 4.245 1.00 91.19 83 CYS A O 1
ATOM 583 N N . GLN A 1 84 ? -3.460 1.727 3.124 1.00 93.38 84 GLN A N 1
ATOM 584 C CA . GLN A 1 84 ? -2.089 1.607 3.619 1.00 93.38 84 GLN A CA 1
ATOM 585 C C . GLN A 1 84 ? -1.109 1.555 2.452 1.00 93.38 84 GLN A C 1
ATOM 587 O O . GLN A 1 84 ? -1.332 0.867 1.460 1.00 93.38 84 GLN A O 1
ATOM 592 N N . VAL A 1 85 ? 0.003 2.269 2.598 1.00 91.06 85 VAL A N 1
ATOM 593 C CA . VAL A 1 85 ? 1.190 2.111 1.761 1.00 91.06 85 VAL A CA 1
ATOM 594 C C . VAL A 1 85 ? 2.188 1.284 2.552 1.00 91.06 85 VAL A C 1
ATOM 596 O O . VAL A 1 85 ? 2.545 1.625 3.684 1.00 91.06 85 VAL A O 1
ATOM 599 N N . SER A 1 86 ? 2.651 0.195 1.951 1.00 92.62 86 SER A N 1
ATOM 600 C CA . SER A 1 86 ? 3.561 -0.752 2.586 1.00 92.62 86 SER A CA 1
ATOM 601 C C . SER A 1 86 ? 4.698 -1.156 1.659 1.00 92.62 86 SER A C 1
ATOM 603 O O . SER A 1 86 ? 4.520 -1.197 0.444 1.00 92.62 86 SER A O 1
ATOM 605 N N . LEU A 1 87 ? 5.846 -1.508 2.236 1.00 91.69 87 LEU A N 1
ATOM 606 C CA . LEU A 1 87 ? 6.997 -2.039 1.508 1.00 91.69 87 LEU A CA 1
ATOM 607 C C . LEU A 1 87 ? 7.257 -3.494 1.891 1.00 91.69 87 LEU A C 1
ATOM 609 O O . LEU A 1 87 ? 7.082 -3.883 3.045 1.00 91.69 87 LEU A O 1
ATOM 613 N N . SER A 1 88 ? 7.730 -4.271 0.921 1.00 90.56 88 SER A N 1
ATOM 614 C CA . SER A 1 88 ? 8.267 -5.613 1.127 1.00 90.56 88 SER A CA 1
ATOM 615 C C . SER A 1 88 ? 9.732 -5.642 0.697 1.00 90.56 88 SER A C 1
ATOM 617 O O . SER A 1 88 ? 10.068 -5.194 -0.399 1.00 90.56 88 SER A O 1
ATOM 619 N N . TYR A 1 89 ? 10.595 -6.180 1.561 1.00 88.44 89 TYR A N 1
ATOM 620 C CA . TYR A 1 89 ? 12.026 -6.392 1.291 1.00 88.44 89 TYR A CA 1
ATOM 621 C C . TYR A 1 89 ? 12.381 -7.881 1.125 1.00 88.44 89 TYR A C 1
ATOM 623 O O . TYR A 1 89 ? 13.525 -8.220 0.839 1.00 88.44 89 TYR A O 1
ATOM 631 N N . ASP A 1 90 ? 11.403 -8.775 1.275 1.00 88.12 90 ASP A N 1
ATOM 632 C CA . ASP A 1 90 ? 11.542 -10.238 1.247 1.00 88.12 90 ASP A CA 1
ATOM 633 C C . ASP A 1 90 ? 10.829 -10.875 0.036 1.00 88.12 90 ASP A C 1
ATOM 635 O O . ASP A 1 90 ? 10.524 -12.069 0.006 1.00 88.12 90 ASP A O 1
ATOM 639 N N . ASN A 1 91 ? 10.646 -10.085 -1.026 1.00 83.62 91 ASN A N 1
ATOM 640 C CA . ASN A 1 91 ? 9.992 -10.477 -2.276 1.00 83.62 91 ASN A CA 1
ATOM 641 C C . ASN A 1 91 ? 8.517 -10.879 -2.106 1.00 83.62 91 ASN A C 1
ATOM 643 O O . ASN A 1 91 ? 8.103 -11.932 -2.604 1.00 83.62 91 ASN A O 1
ATOM 647 N N . GLY A 1 92 ? 7.745 -10.028 -1.430 1.00 84.69 92 GLY A N 1
ATOM 648 C CA . GLY A 1 92 ? 6.297 -10.153 -1.272 1.00 84.69 92 GLY A CA 1
ATOM 649 C C . GLY A 1 92 ? 5.871 -11.155 -0.204 1.00 84.69 92 GLY A C 1
ATOM 650 O O . GLY A 1 92 ? 4.732 -11.604 -0.223 1.00 84.69 92 GLY A O 1
ATOM 651 N N . GLU A 1 93 ? 6.776 -11.552 0.693 1.00 86.50 93 GLU A N 1
ATOM 652 C CA . GLU A 1 93 ? 6.458 -12.487 1.775 1.00 86.50 93 GLU A CA 1
ATOM 653 C C . GLU A 1 93 ? 5.872 -11.756 2.983 1.00 86.50 93 GLU A C 1
ATOM 655 O O . GLU A 1 93 ? 4.882 -12.202 3.561 1.00 86.50 93 GLU A O 1
ATOM 660 N N . THR A 1 94 ? 6.416 -10.586 3.315 1.00 89.38 94 THR A N 1
ATOM 661 C CA . THR A 1 94 ? 5.834 -9.679 4.296 1.00 89.38 94 THR A CA 1
ATOM 662 C C . THR A 1 94 ? 5.805 -8.247 3.783 1.00 89.38 94 THR A C 1
ATOM 664 O O . THR A 1 94 ? 6.702 -7.782 3.078 1.00 89.38 94 THR A O 1
ATOM 667 N N . PHE A 1 95 ? 4.749 -7.532 4.169 1.00 91.75 95 PHE A N 1
ATOM 668 C CA . PHE A 1 95 ? 4.553 -6.122 3.861 1.00 91.75 95 PHE A CA 1
ATOM 669 C C . PHE A 1 95 ? 4.475 -5.323 5.154 1.00 91.75 95 PHE A C 1
ATOM 671 O O . PHE A 1 95 ? 3.715 -5.657 6.068 1.00 91.75 95 PHE A O 1
ATOM 678 N N . LYS A 1 96 ? 5.286 -4.272 5.225 1.00 93.25 96 LYS A N 1
ATOM 679 C CA . LYS A 1 96 ? 5.427 -3.393 6.382 1.00 93.25 96 LYS A CA 1
ATOM 680 C C . LYS A 1 96 ? 4.867 -2.019 6.062 1.00 93.25 96 LYS A C 1
ATOM 682 O O . LYS A 1 96 ? 5.290 -1.401 5.087 1.00 93.25 96 LYS A O 1
ATOM 687 N N . VAL A 1 97 ? 3.910 -1.560 6.861 1.00 94.06 97 VAL A N 1
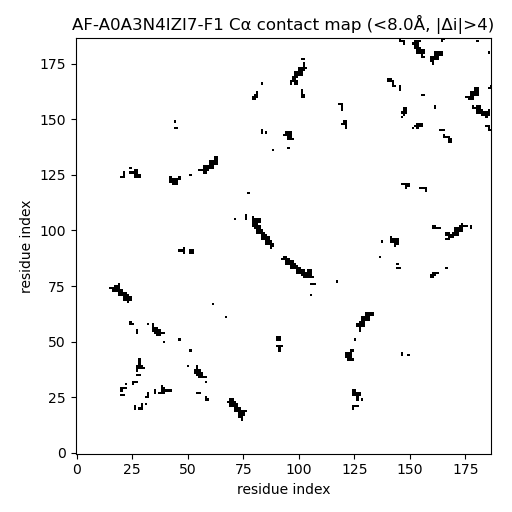ATOM 688 C CA . VAL A 1 97 ? 3.200 -0.292 6.648 1.00 94.06 97 VAL A CA 1
ATOM 689 C C . VAL A 1 97 ? 4.138 0.870 6.919 1.00 94.06 97 VAL A C 1
ATOM 691 O O . VAL A 1 97 ? 4.687 0.967 8.013 1.00 94.06 97 VAL A O 1
ATOM 694 N N . ILE A 1 98 ? 4.283 1.762 5.940 1.00 93.81 98 ILE A N 1
ATOM 695 C CA . ILE A 1 98 ? 5.087 2.987 6.045 1.00 93.81 98 ILE A CA 1
ATOM 696 C C . ILE A 1 98 ? 4.236 4.259 6.074 1.00 93.81 98 ILE A C 1
ATOM 698 O O . ILE A 1 98 ? 4.716 5.286 6.544 1.00 93.81 98 ILE A O 1
ATOM 702 N N . LYS A 1 99 ? 2.987 4.205 5.593 1.00 91.25 99 LYS A N 1
ATOM 703 C CA . LYS A 1 99 ? 2.012 5.296 5.707 1.00 91.25 99 LYS A CA 1
ATOM 704 C C . LYS A 1 99 ? 0.592 4.738 5.712 1.00 91.25 99 LYS A C 1
ATOM 706 O O . LYS A 1 99 ? 0.280 3.871 4.899 1.00 91.25 99 LYS A O 1
ATOM 711 N N . SER A 1 100 ? -0.263 5.271 6.578 1.00 93.06 100 SER A N 1
ATOM 712 C CA . SER A 1 100 ? -1.706 5.004 6.564 1.00 93.06 100 SER A CA 1
ATOM 713 C C . SER A 1 100 ? -2.486 6.278 6.245 1.00 93.06 100 SER A C 1
ATOM 715 O O . SER A 1 100 ? -2.143 7.355 6.728 1.00 93.06 100 SER A O 1
ATOM 717 N N . PHE A 1 101 ? -3.544 6.138 5.454 1.00 91.31 101 PHE A N 1
ATOM 718 C CA . PHE A 1 101 ? -4.551 7.161 5.188 1.00 91.31 101 PHE A CA 1
ATOM 719 C C . PHE A 1 101 ? -5.859 6.666 5.788 1.00 91.31 101 PHE A C 1
ATOM 721 O O . PHE A 1 101 ? -6.336 5.603 5.396 1.00 91.31 101 PHE A O 1
ATOM 728 N N . ILE A 1 102 ? -6.399 7.393 6.757 1.00 93.69 102 ILE A N 1
ATOM 729 C CA . ILE A 1 102 ? -7.657 7.062 7.425 1.00 93.69 102 ILE A CA 1
ATOM 730 C C . ILE A 1 102 ? -8.704 8.059 6.930 1.00 93.69 102 ILE A C 1
ATOM 732 O O . ILE A 1 102 ? -8.780 9.200 7.400 1.00 93.69 102 ILE A O 1
ATOM 736 N N . GLY A 1 103 ? -9.469 7.621 5.935 1.00 89.06 103 GLY A N 1
ATOM 737 C CA . GLY A 1 103 ? -10.397 8.450 5.173 1.00 89.06 103 GLY A CA 1
ATOM 738 C C . GLY A 1 103 ? -9.740 9.101 3.961 1.00 89.06 103 GLY A C 1
ATOM 739 O O . GLY A 1 103 ? -8.510 9.136 3.842 1.00 89.06 103 GLY A O 1
ATOM 740 N N . ASN A 1 104 ? -10.575 9.614 3.054 1.00 86.25 104 ASN A N 1
ATOM 741 C CA . ASN A 1 104 ? -10.154 10.289 1.824 1.00 86.25 104 ASN A CA 1
ATOM 742 C C . ASN A 1 104 ? -9.134 9.505 0.954 1.00 86.25 104 ASN A C 1
ATOM 744 O O . ASN A 1 104 ? -8.339 10.103 0.219 1.00 86.25 104 ASN A O 1
ATOM 748 N N . CYS A 1 105 ? -9.122 8.166 1.028 1.00 86.06 105 CYS A N 1
ATOM 749 C CA . CYS A 1 105 ? -8.274 7.324 0.185 1.00 86.06 105 CYS A CA 1
ATOM 750 C C . CYS A 1 105 ? -8.981 6.018 -0.232 1.00 86.06 105 CYS A C 1
ATOM 752 O O . CYS A 1 105 ? -9.329 5.224 0.637 1.00 86.06 105 CYS A O 1
ATOM 754 N N . PRO A 1 106 ? -9.144 5.745 -1.541 1.00 80.94 106 PRO A N 1
ATOM 755 C CA . PRO A 1 106 ? -8.747 6.582 -2.674 1.00 80.94 106 PRO A CA 1
ATOM 756 C C . PRO A 1 106 ? -9.604 7.852 -2.783 1.00 80.94 106 PRO A C 1
ATOM 758 O O . PRO A 1 106 ? -10.816 7.806 -2.601 1.00 80.94 106 PRO A O 1
ATOM 761 N N . SER A 1 107 ? -8.985 8.982 -3.127 1.00 74.50 107 SER A N 1
ATOM 762 C CA . SER A 1 107 ? -9.692 10.229 -3.437 1.00 74.50 107 SER A CA 1
ATOM 763 C C . SER A 1 107 ? -9.524 10.597 -4.907 1.00 74.50 107 SER A C 1
ATOM 765 O O . SER A 1 107 ? -8.448 10.474 -5.492 1.00 74.50 107 SER A O 1
ATOM 767 N N . GLY A 1 108 ? -10.628 11.001 -5.534 1.00 60.28 108 GLY A N 1
ATOM 768 C CA . GLY A 1 108 ? -10.691 11.296 -6.960 1.00 60.28 108 GLY A CA 1
ATOM 769 C C . GLY A 1 108 ? -12.033 11.917 -7.323 1.00 60.28 108 GLY A C 1
ATOM 770 O O . GLY A 1 108 ? -12.961 11.189 -7.640 1.00 60.28 108 GLY A O 1
ATOM 771 N N . SER A 1 109 ? -12.084 13.251 -7.228 1.00 41.47 109 SER A N 1
ATOM 772 C CA . SER A 1 109 ? -13.124 14.204 -7.667 1.00 41.47 109 SER A CA 1
ATOM 773 C C . SER A 1 109 ? -14.593 13.806 -7.474 1.00 41.47 109 SER A C 1
ATOM 775 O O . SER A 1 109 ? -15.098 12.929 -8.172 1.00 41.47 109 SER A O 1
ATOM 777 N N . GLU A 1 110 ? -15.267 14.565 -6.604 1.00 38.38 110 GLU A N 1
ATOM 778 C CA . GLU A 1 110 ? -16.722 14.738 -6.489 1.00 38.38 110 GLU A CA 1
ATOM 779 C C . GLU A 1 110 ? -17.496 14.346 -7.755 1.00 38.38 110 GLU A C 1
ATOM 781 O O . GLU A 1 110 ? -17.463 15.034 -8.780 1.00 38.38 110 GLU A O 1
ATOM 786 N N . ARG A 1 111 ? -18.209 13.224 -7.676 1.00 35.22 111 ARG A N 1
ATOM 787 C CA . ARG A 1 111 ? -19.261 12.852 -8.618 1.00 35.22 111 ARG A CA 1
ATOM 788 C C . ARG A 1 111 ? -20.383 12.224 -7.801 1.00 35.22 111 ARG A C 1
ATOM 790 O O . ARG A 1 111 ? -20.170 11.174 -7.199 1.00 35.22 111 ARG A O 1
ATOM 797 N N . ASP A 1 112 ? -21.563 12.831 -7.817 1.00 29.27 112 ASP A N 1
ATOM 798 C CA . ASP A 1 112 ? -22.775 12.148 -7.379 1.00 29.27 112 ASP A CA 1
ATOM 799 C C . ASP A 1 112 ? -23.125 11.077 -8.415 1.00 29.27 112 ASP A C 1
ATOM 801 O O . ASP A 1 112 ? -23.498 11.371 -9.553 1.00 29.27 112 ASP A O 1
ATOM 805 N N . TYR A 1 113 ? -22.987 9.817 -8.012 1.00 26.98 113 TYR A N 1
ATOM 806 C CA . TYR A 1 113 ? -23.546 8.671 -8.711 1.00 26.98 113 TYR A CA 1
ATOM 807 C C . TYR A 1 113 ? -24.323 7.825 -7.708 1.00 26.98 113 TYR A C 1
ATOM 809 O O . TYR A 1 113 ? -23.793 7.401 -6.684 1.00 26.98 113 TYR A O 1
ATOM 817 N N . SER A 1 114 ? -25.587 7.554 -8.020 1.00 25.95 114 SER A N 1
ATOM 818 C CA . SER A 1 114 ? -26.389 6.527 -7.357 1.00 25.95 114 SER A CA 1
ATOM 819 C C . SER A 1 114 ? -25.670 5.171 -7.431 1.00 25.95 114 SER A C 1
ATOM 821 O O . SER A 1 114 ? -25.350 4.715 -8.531 1.00 25.95 114 SER A O 1
ATOM 823 N N . PHE A 1 115 ? -25.410 4.542 -6.280 1.00 27.66 115 PHE A N 1
ATOM 824 C CA . PHE A 1 115 ? -24.644 3.296 -6.166 1.00 27.66 115 PHE A CA 1
ATOM 825 C C . PHE A 1 115 ? -25.536 2.062 -5.965 1.00 27.66 115 PHE A C 1
ATOM 827 O O . PHE A 1 115 ? -26.673 2.149 -5.507 1.00 27.66 115 PHE A O 1
ATOM 834 N N . SER A 1 116 ? -24.986 0.895 -6.304 1.00 28.92 116 SER A N 1
ATOM 835 C CA . SER A 1 116 ? -25.401 -0.404 -5.761 1.00 28.92 116 SER A CA 1
ATOM 836 C C . SER A 1 116 ? -24.375 -0.837 -4.713 1.00 28.92 116 SER A C 1
ATOM 838 O O . SER A 1 116 ? -23.199 -0.501 -4.850 1.00 28.92 116 SER A O 1
ATOM 840 N N . LEU A 1 117 ? -24.827 -1.553 -3.679 1.00 35.09 117 LEU A N 1
ATOM 841 C CA . LEU A 1 117 ? -24.003 -2.071 -2.578 1.00 35.09 117 LEU A CA 1
ATOM 842 C C . LEU A 1 117 ? -22.752 -2.791 -3.117 1.00 35.09 117 LEU A C 1
ATOM 844 O O . LEU A 1 117 ? -22.877 -3.767 -3.856 1.00 35.09 117 LEU A O 1
ATOM 848 N N . GLY A 1 118 ? -21.562 -2.299 -2.757 1.00 44.94 118 GLY A N 1
ATOM 849 C CA . GLY A 1 118 ? -20.295 -2.994 -3.001 1.00 44.94 118 GLY A CA 1
ATOM 850 C C . GLY A 1 118 ? -20.075 -4.095 -1.962 1.00 44.94 118 GLY A C 1
ATOM 851 O O . GLY A 1 118 ? -20.532 -3.977 -0.823 1.00 44.94 118 GLY A O 1
ATOM 852 N N . ASN A 1 119 ? -19.396 -5.181 -2.336 1.00 59.50 119 ASN A N 1
ATOM 853 C CA . ASN A 1 119 ? -19.006 -6.192 -1.356 1.00 59.50 119 ASN A CA 1
ATOM 854 C C . ASN A 1 119 ? -17.901 -5.639 -0.443 1.00 59.50 119 ASN A C 1
ATOM 856 O O . ASN A 1 119 ? -17.197 -4.687 -0.777 1.00 59.50 119 ASN A O 1
ATOM 860 N N . ARG A 1 120 ? -17.727 -6.260 0.727 1.00 60.62 120 ARG A N 1
ATOM 861 C CA . ARG A 1 120 ? -16.593 -5.970 1.610 1.00 60.62 120 ARG A CA 1
ATOM 862 C C . ARG A 1 120 ? -15.316 -6.478 0.949 1.00 60.62 120 ARG A C 1
ATOM 864 O O . ARG A 1 120 ? -15.049 -7.673 0.981 1.00 60.62 120 ARG A O 1
ATOM 871 N N . GLU A 1 121 ? -14.549 -5.580 0.353 1.00 64.69 121 GLU A N 1
ATOM 872 C CA . GLU A 1 121 ? -13.415 -5.938 -0.498 1.00 64.69 121 GLU A CA 1
ATOM 873 C C . GLU A 1 121 ? -12.109 -5.360 0.050 1.00 64.69 121 GLU A C 1
ATOM 875 O O . GLU A 1 121 ? -12.075 -4.292 0.663 1.00 64.69 121 GLU A O 1
ATOM 880 N N . MET A 1 122 ? -11.017 -6.091 -0.162 1.00 75.12 122 MET A N 1
ATOM 881 C CA . MET A 1 122 ? -9.658 -5.634 0.098 1.00 75.12 122 MET A CA 1
ATOM 882 C C . MET A 1 122 ? -8.873 -5.749 -1.207 1.00 75.12 122 MET A C 1
ATOM 884 O O . MET A 1 122 ? -8.715 -6.845 -1.741 1.00 75.12 122 MET A O 1
ATOM 888 N N . TYR A 1 123 ? -8.361 -4.619 -1.692 1.00 77.12 123 TYR A N 1
ATOM 889 C CA . TYR A 1 123 ? -7.580 -4.550 -2.924 1.00 77.12 123 TYR A CA 1
ATOM 890 C C . TYR A 1 123 ? -6.102 -4.330 -2.630 1.00 77.12 123 TYR A C 1
ATOM 892 O O . TYR A 1 123 ? -5.740 -3.542 -1.753 1.00 77.12 123 TYR A O 1
ATOM 900 N N . MET A 1 124 ? -5.236 -4.985 -3.401 1.00 82.88 124 MET A N 1
ATOM 901 C CA . MET A 1 124 ? -3.791 -4.822 -3.281 1.00 82.88 124 MET A CA 1
ATOM 902 C C . MET A 1 124 ? -3.134 -4.736 -4.658 1.00 82.88 124 MET A C 1
ATOM 904 O O . MET A 1 124 ? -3.194 -5.666 -5.449 1.00 82.88 124 MET A O 1
ATOM 908 N N . GLY A 1 125 ? -2.459 -3.617 -4.930 1.00 82.69 125 GLY A N 1
ATOM 909 C CA . GLY A 1 125 ? -1.640 -3.431 -6.128 1.00 82.69 125 GLY A CA 1
ATOM 910 C C . GLY A 1 125 ? -0.179 -3.206 -5.755 1.00 82.69 125 GLY A C 1
ATOM 911 O O . GLY A 1 125 ? 0.128 -2.354 -4.925 1.00 82.69 125 GLY A O 1
ATOM 912 N N . CYS A 1 126 ? 0.735 -3.951 -6.377 1.00 87.81 126 CYS A N 1
ATOM 913 C CA . CYS A 1 126 ? 2.172 -3.856 -6.107 1.00 87.81 126 CYS A CA 1
ATOM 914 C C . CYS A 1 126 ? 2.932 -3.218 -7.269 1.00 87.81 126 CYS A C 1
ATOM 916 O O . CYS A 1 126 ? 2.606 -3.461 -8.425 1.00 87.81 126 CYS A O 1
ATOM 918 N N . ALA A 1 127 ? 3.974 -2.443 -6.970 1.00 88.19 127 ALA A N 1
ATOM 919 C CA . ALA A 1 127 ? 4.952 -1.952 -7.939 1.00 88.19 127 ALA A CA 1
ATOM 920 C C . ALA A 1 127 ? 6.362 -2.268 -7.427 1.00 88.19 127 ALA A C 1
ATOM 922 O O . ALA A 1 127 ? 6.655 -2.072 -6.247 1.00 88.19 127 ALA A O 1
ATOM 923 N N . ALA A 1 128 ? 7.239 -2.745 -8.310 1.00 90.12 128 ALA A N 1
ATOM 924 C CA . ALA A 1 128 ? 8.640 -2.955 -7.967 1.00 90.12 128 ALA A CA 1
ATOM 925 C C . ALA A 1 128 ? 9.375 -1.610 -7.984 1.00 90.12 128 ALA A C 1
ATOM 927 O O . ALA A 1 128 ? 9.355 -0.910 -8.994 1.00 90.12 128 ALA A O 1
ATOM 928 N N . VAL A 1 129 ? 10.044 -1.257 -6.889 1.00 87.81 129 VAL A N 1
ATOM 929 C CA . VAL A 1 129 ? 10.836 -0.025 -6.783 1.00 87.81 129 VAL A CA 1
ATOM 930 C C . VAL A 1 129 ? 12.224 -0.330 -6.236 1.00 87.81 129 VAL A C 1
ATOM 932 O O . VAL A 1 129 ? 12.411 -1.270 -5.464 1.00 87.81 129 VAL A O 1
ATOM 935 N N . THR A 1 130 ? 13.206 0.473 -6.628 1.00 90.94 130 THR A N 1
ATOM 936 C CA . THR A 1 130 ? 14.577 0.391 -6.127 1.00 90.94 130 THR A CA 1
ATOM 937 C C . THR A 1 130 ? 14.743 1.410 -5.013 1.00 90.94 130 THR A C 1
ATOM 939 O O . THR A 1 130 ? 14.594 2.604 -5.257 1.00 90.94 130 THR A O 1
ATOM 942 N N . ILE A 1 131 ? 15.098 0.967 -3.808 1.00 88.25 131 ILE A N 1
ATOM 943 C CA . ILE A 1 131 ? 15.451 1.877 -2.714 1.00 88.25 131 ILE A CA 1
ATOM 944 C C . ILE A 1 131 ? 16.967 2.061 -2.682 1.00 88.25 131 ILE A C 1
ATOM 946 O O . ILE A 1 131 ? 17.707 1.087 -2.563 1.00 88.25 131 ILE A O 1
ATOM 950 N N . THR A 1 132 ? 17.434 3.303 -2.785 1.00 91.25 132 THR A N 1
ATOM 951 C CA . THR A 1 132 ? 18.856 3.661 -2.672 1.00 91.25 132 THR A CA 1
ATOM 952 C C . THR A 1 132 ? 19.150 4.305 -1.322 1.00 91.25 132 THR A C 1
ATOM 954 O O . THR A 1 132 ? 18.245 4.792 -0.649 1.00 91.25 132 THR A O 1
ATOM 957 N N . ASN A 1 133 ? 20.420 4.308 -0.905 1.00 88.06 133 ASN A N 1
ATOM 958 C CA . ASN A 1 133 ? 20.868 4.907 0.363 1.00 88.06 133 ASN A CA 1
ATOM 959 C C . ASN A 1 133 ? 20.127 4.364 1.606 1.00 88.06 133 ASN A C 1
ATOM 961 O O . ASN A 1 133 ? 19.896 5.092 2.568 1.00 88.06 133 ASN A O 1
ATOM 965 N N . GLY A 1 134 ? 19.711 3.094 1.565 1.00 78.94 134 GLY A N 1
ATOM 966 C CA . GLY A 1 134 ? 18.996 2.434 2.657 1.00 78.94 134 GLY A CA 1
ATOM 967 C C . GLY A 1 134 ? 19.911 1.943 3.783 1.00 78.94 134 GLY A C 1
ATOM 968 O O . GLY A 1 134 ? 21.103 1.727 3.582 1.00 78.94 134 GLY A O 1
ATOM 969 N N . GLY A 1 135 ? 19.321 1.751 4.967 1.00 80.25 135 GLY A N 1
ATOM 970 C CA . GLY A 1 135 ? 19.948 1.096 6.122 1.00 80.25 135 GLY A CA 1
ATOM 971 C C . GLY A 1 135 ? 19.561 -0.384 6.240 1.00 80.25 135 GLY A C 1
ATOM 972 O O . GLY A 1 135 ? 19.328 -1.058 5.242 1.00 80.25 135 GLY A O 1
ATOM 973 N N . SER A 1 136 ? 19.416 -0.886 7.468 1.00 82.38 136 SER A N 1
ATOM 974 C CA . SER A 1 136 ? 19.078 -2.287 7.790 1.00 82.38 136 SER A CA 1
ATOM 975 C C . SER A 1 136 ? 17.636 -2.725 7.456 1.00 82.38 136 SER A C 1
ATOM 977 O O . SER A 1 136 ? 17.210 -3.801 7.871 1.00 82.38 136 SER A O 1
ATOM 979 N N . GLY A 1 137 ? 16.881 -1.924 6.695 1.00 81.00 137 GLY A N 1
ATOM 980 C CA . GLY A 1 137 ? 15.491 -2.199 6.314 1.00 81.00 137 GLY A CA 1
ATOM 981 C C . GLY A 1 137 ? 14.453 -1.729 7.342 1.00 81.00 137 GLY A C 1
ATOM 982 O O . GLY A 1 137 ? 14.732 -0.894 8.202 1.00 81.00 137 GLY A O 1
ATOM 983 N N . LEU A 1 138 ? 13.221 -2.240 7.222 1.00 84.81 138 LEU A N 1
ATOM 984 C CA . LEU A 1 138 ? 12.107 -1.900 8.116 1.00 84.81 138 LEU A CA 1
ATOM 985 C C . LEU A 1 138 ? 12.036 -2.885 9.289 1.00 84.81 138 LEU A C 1
ATOM 987 O O . LEU A 1 138 ? 11.728 -4.063 9.109 1.00 84.81 138 LEU A O 1
ATOM 991 N N . GLY A 1 139 ? 12.318 -2.384 10.492 1.00 86.12 139 GLY A N 1
ATOM 992 C CA . GLY A 1 139 ? 12.291 -3.161 11.732 1.00 86.12 139 GLY A CA 1
ATOM 993 C C . GLY A 1 139 ? 10.888 -3.397 12.304 1.00 86.12 139 GLY A C 1
ATOM 994 O O . GLY A 1 139 ? 9.862 -3.211 11.649 1.00 86.12 139 GLY A O 1
ATOM 995 N N . THR A 1 140 ? 10.839 -3.790 13.576 1.00 88.19 140 THR A N 1
ATOM 996 C CA . THR A 1 140 ? 9.598 -4.098 14.311 1.00 88.19 140 THR A CA 1
ATOM 997 C C . THR A 1 140 ? 8.712 -2.882 14.586 1.00 88.19 140 THR A C 1
ATOM 999 O O . THR A 1 140 ? 7.532 -3.060 14.867 1.00 88.19 140 THR A O 1
ATOM 1002 N N . SER A 1 141 ? 9.244 -1.662 14.461 1.00 89.31 141 SER A N 1
ATOM 1003 C CA . SER A 1 141 ? 8.483 -0.411 14.581 1.00 89.31 141 SER A CA 1
ATOM 1004 C C . SER A 1 141 ? 7.477 -0.192 13.447 1.00 89.31 141 SER A C 1
ATOM 1006 O O . SER A 1 141 ? 6.553 0.604 13.599 1.00 89.31 141 SER A O 1
ATOM 1008 N N . TYR A 1 142 ? 7.636 -0.896 12.322 1.00 92.31 142 TYR A N 1
ATOM 1009 C CA . TYR A 1 142 ? 6.693 -0.872 11.210 1.00 92.31 142 TYR A CA 1
ATOM 1010 C C . TYR A 1 142 ? 5.748 -2.083 11.326 1.00 92.31 142 TYR A C 1
ATOM 1012 O O . TYR A 1 142 ? 6.215 -3.237 11.291 1.00 92.31 142 TYR A O 1
ATOM 1020 N N . PRO A 1 143 ? 4.428 -1.864 11.482 1.00 95.19 143 PRO A N 1
ATOM 1021 C CA . PRO A 1 143 ? 3.472 -2.954 11.616 1.00 95.19 143 PRO A CA 1
ATOM 1022 C C . PRO A 1 143 ? 3.292 -3.691 10.286 1.00 95.19 143 PRO A C 1
ATOM 1024 O O . PRO A 1 143 ? 3.693 -3.212 9.222 1.00 95.19 143 PRO A O 1
ATOM 1027 N N . LYS A 1 144 ? 2.714 -4.893 10.350 1.00 94.19 144 LYS A N 1
ATOM 1028 C CA . LYS A 1 144 ? 2.299 -5.619 9.143 1.00 94.19 144 LYS A CA 1
ATOM 1029 C C . LYS A 1 144 ? 1.112 -4.902 8.495 1.00 94.19 144 LYS A C 1
ATOM 1031 O O . LYS A 1 144 ? 0.366 -4.217 9.190 1.00 94.19 144 LYS A O 1
ATOM 1036 N N . VAL A 1 145 ? 0.957 -5.059 7.181 1.00 92.31 145 VAL A N 1
ATOM 1037 C CA . VAL A 1 145 ? -0.249 -4.596 6.480 1.00 92.31 145 VAL A CA 1
ATOM 1038 C C . VAL A 1 145 ? -1.488 -5.244 7.098 1.00 92.31 145 VAL A C 1
ATOM 1040 O O . VAL A 1 145 ? -1.478 -6.439 7.402 1.00 92.31 145 VAL A O 1
ATOM 1043 N N . PHE A 1 146 ? -2.525 -4.444 7.320 1.00 94.38 146 PHE A N 1
ATOM 1044 C CA . PHE A 1 146 ? -3.801 -4.913 7.835 1.00 94.38 146 PHE A CA 1
ATOM 1045 C C . PHE A 1 146 ? -4.542 -5.704 6.754 1.00 94.38 146 PHE A C 1
ATOM 1047 O O . PHE A 1 146 ? -4.567 -5.301 5.591 1.00 94.38 146 PHE A O 1
ATOM 1054 N N . VAL A 1 147 ? -5.147 -6.825 7.144 1.00 91.69 147 VAL A N 1
ATOM 1055 C CA . VAL A 1 147 ? -5.859 -7.732 6.239 1.00 91.69 147 VAL A CA 1
ATOM 1056 C C . VAL A 1 147 ? -7.224 -8.061 6.836 1.00 91.69 147 VAL A C 1
ATOM 1058 O O . VAL A 1 147 ? -7.317 -8.461 7.996 1.00 91.69 147 VAL A O 1
ATOM 1061 N N . ALA A 1 148 ? -8.289 -7.921 6.051 1.00 91.44 148 ALA A N 1
ATOM 1062 C CA . ALA A 1 148 ? -9.656 -8.211 6.478 1.00 91.44 148 ALA A CA 1
ATOM 1063 C C . ALA A 1 148 ? -10.549 -8.571 5.287 1.00 91.44 148 ALA A C 1
ATOM 1065 O O . ALA A 1 148 ? -10.155 -8.392 4.139 1.00 91.44 148 ALA A O 1
ATOM 1066 N N . ASN A 1 149 ? -11.763 -9.051 5.574 1.00 88.44 149 ASN A N 1
ATOM 1067 C CA . ASN A 1 149 ? -12.788 -9.419 4.588 1.00 88.44 149 ASN A CA 1
ATOM 1068 C C . ASN A 1 149 ? -12.387 -10.545 3.618 1.00 88.44 149 ASN A C 1
ATOM 1070 O O . ASN A 1 149 ? -12.959 -10.673 2.544 1.00 88.44 149 ASN A O 1
ATOM 1074 N N . ILE A 1 150 ? -11.439 -11.390 4.020 1.00 85.44 150 ILE A N 1
ATOM 1075 C CA . ILE A 1 150 ? -10.932 -12.521 3.225 1.00 85.44 150 ILE A CA 1
ATOM 1076 C C . ILE A 1 150 ? -11.102 -13.845 3.980 1.00 85.44 150 ILE A C 1
ATOM 1078 O O . ILE A 1 150 ? -10.190 -14.662 4.057 1.00 85.44 150 ILE A O 1
ATOM 1082 N N . GLU A 1 151 ? -12.238 -13.993 4.665 1.00 85.69 151 GLU A N 1
ATOM 1083 C CA . GLU A 1 151 ? -12.550 -15.156 5.517 1.00 85.69 151 GLU A CA 1
ATOM 1084 C C . GLU A 1 151 ? -11.538 -15.405 6.658 1.00 85.69 151 GLU A C 1
ATOM 1086 O O . GLU A 1 151 ? -11.529 -16.456 7.291 1.00 85.69 151 GLU A O 1
ATOM 1091 N N . ASN A 1 152 ? -10.732 -14.399 7.009 1.00 86.06 152 ASN A N 1
ATOM 1092 C CA . ASN A 1 152 ? -9.746 -14.464 8.092 1.00 86.06 152 ASN A CA 1
ATOM 1093 C C . ASN A 1 152 ? -10.330 -14.177 9.489 1.00 86.06 152 ASN A C 1
ATOM 1095 O O . ASN A 1 152 ? -9.584 -13.951 10.440 1.00 86.06 152 ASN A O 1
ATOM 1099 N N . GLY A 1 153 ? -11.658 -14.122 9.622 1.00 90.56 153 GLY A N 1
ATOM 1100 C CA . GLY A 1 153 ? -12.325 -13.780 10.880 1.00 90.56 153 GLY A CA 1
ATOM 1101 C C . GLY A 1 153 ? -12.201 -12.307 11.290 1.00 90.56 153 GLY A C 1
ATOM 1102 O O . GLY A 1 153 ? -12.425 -11.996 12.461 1.00 90.56 153 GLY A O 1
ATOM 1103 N N . CYS A 1 154 ? -11.848 -11.408 10.361 1.00 93.00 154 CYS A N 1
ATOM 1104 C CA . CYS A 1 154 ? -11.885 -9.959 10.552 1.00 93.00 154 CYS A CA 1
ATOM 1105 C C . CYS A 1 154 ? -12.790 -9.282 9.517 1.00 93.00 154 CYS A C 1
ATOM 1107 O O . CY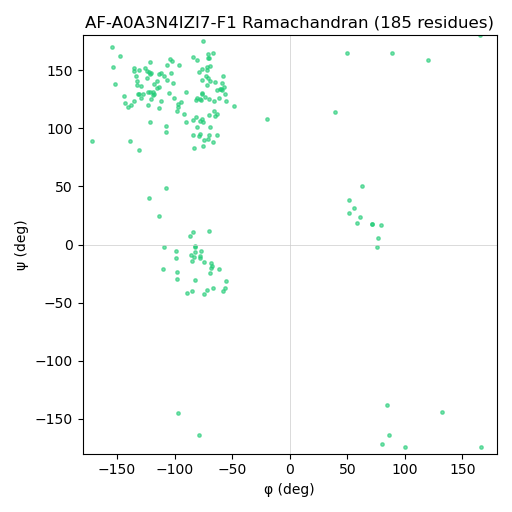S A 1 154 ? -12.672 -9.539 8.318 1.00 93.00 154 CYS A O 1
ATOM 1109 N N . GLN A 1 155 ? -13.684 -8.404 9.976 1.00 91.56 155 GLN A N 1
ATOM 1110 C CA . GLN A 1 155 ? -14.690 -7.745 9.142 1.00 91.56 155 GLN A CA 1
ATOM 1111 C C . GLN A 1 155 ? -14.755 -6.235 9.402 1.00 91.56 155 GLN A C 1
ATOM 1113 O O . GLN A 1 155 ? -14.764 -5.787 10.545 1.00 91.56 155 GLN A O 1
ATOM 1118 N N . THR A 1 156 ? -14.855 -5.426 8.347 1.00 89.69 156 THR A N 1
ATOM 1119 C CA . THR A 1 156 ? -14.605 -3.968 8.421 1.00 89.69 156 THR A CA 1
ATOM 1120 C C . THR A 1 156 ? -15.827 -3.044 8.321 1.00 89.69 156 THR A C 1
ATOM 1122 O O . THR A 1 156 ? -15.773 -2.137 7.523 1.00 89.69 156 THR A O 1
ATOM 1125 N N . ALA A 1 157 ? -16.952 -3.182 9.019 1.00 86.06 157 ALA A N 1
ATOM 1126 C CA . ALA A 1 157 ? -18.183 -2.457 8.595 1.00 86.06 157 ALA A CA 1
ATOM 1127 C C . ALA A 1 157 ? -18.523 -2.633 7.076 1.00 86.06 157 ALA A C 1
ATOM 1129 O O . ALA A 1 157 ? -17.773 -3.216 6.293 1.00 86.06 157 ALA A O 1
ATOM 1130 N N . ALA A 1 158 ? -19.740 -2.292 6.662 1.00 75.38 158 ALA A N 1
ATOM 1131 C CA . ALA A 1 158 ? -20.101 -2.402 5.241 1.00 75.38 158 ALA A CA 1
ATOM 1132 C C . ALA A 1 158 ? -19.609 -1.184 4.445 1.00 75.38 158 ALA A C 1
ATOM 1134 O O . ALA A 1 158 ? -19.281 -1.307 3.272 1.00 75.38 158 ALA A O 1
ATOM 1135 N N . GLU A 1 159 ? -19.548 -0.029 5.109 1.00 75.88 159 GLU A N 1
ATOM 1136 C CA . GLU A 1 159 ? -19.252 1.274 4.525 1.00 75.88 159 GLU A CA 1
ATOM 1137 C C . GLU A 1 159 ? -18.495 2.139 5.543 1.00 75.88 159 GLU A C 1
ATOM 1139 O O . GLU A 1 159 ? -18.543 1.885 6.754 1.00 75.88 159 GLU A O 1
ATOM 1144 N N . GLY A 1 160 ? -17.841 3.186 5.043 1.00 82.69 160 GLY A N 1
ATOM 1145 C CA . GLY A 1 160 ? -17.184 4.208 5.849 1.00 82.69 160 GLY A CA 1
ATOM 1146 C C . GLY A 1 160 ? -15.673 4.035 5.981 1.00 82.69 160 GLY A C 1
ATOM 1147 O O . GLY A 1 160 ? -15.036 3.187 5.354 1.00 82.69 160 GLY A O 1
ATOM 1148 N N . VAL A 1 161 ? -15.088 4.897 6.806 1.00 90.50 161 VAL A N 1
ATOM 1149 C CA . VAL A 1 161 ? -13.643 4.966 7.006 1.00 90.50 161 VAL A CA 1
ATOM 1150 C C . VAL A 1 161 ? -13.193 3.885 7.981 1.00 90.50 161 VAL A C 1
ATOM 1152 O O . VAL A 1 161 ? -13.682 3.801 9.105 1.00 90.50 161 VAL A O 1
ATOM 1155 N N . LEU A 1 162 ? -12.225 3.068 7.573 1.00 93.44 162 LEU A N 1
ATOM 1156 C CA . LEU A 1 162 ? -11.627 2.046 8.427 1.00 93.44 162 LEU A CA 1
ATOM 1157 C C . LEU A 1 162 ? -10.561 2.663 9.343 1.00 93.44 162 LEU A C 1
ATOM 1159 O O . LEU A 1 162 ? -9.576 3.232 8.868 1.00 93.44 162 LEU A O 1
ATOM 1163 N N . GLU A 1 163 ? -10.713 2.477 10.651 1.00 95.62 163 GLU A N 1
ATOM 1164 C CA . GLU A 1 163 ? -9.653 2.689 11.637 1.00 95.62 163 GLU A CA 1
ATOM 1165 C C . GLU A 1 163 ? -8.784 1.428 11.711 1.00 95.62 163 GLU A C 1
ATOM 1167 O O . GLU A 1 163 ? -9.198 0.403 12.260 1.00 95.62 163 GLU A O 1
ATOM 1172 N N . PHE A 1 164 ? -7.568 1.495 11.170 1.00 95.94 164 PHE A N 1
ATOM 1173 C CA . PHE A 1 164 ? -6.624 0.383 11.266 1.00 95.94 164 PHE A CA 1
ATOM 1174 C C . PHE A 1 164 ? -6.256 0.115 12.735 1.00 95.94 164 PHE A C 1
ATOM 1176 O O . PHE A 1 164 ? -5.874 1.057 13.431 1.00 95.94 164 PHE A O 1
ATOM 1183 N N . PRO A 1 165 ? -6.270 -1.147 13.209 1.00 95.69 165 PRO A N 1
ATOM 1184 C CA . PRO A 1 165 ? -5.790 -1.484 14.551 1.00 95.69 165 PRO A CA 1
ATOM 1185 C C . PRO A 1 165 ? -4.340 -1.041 14.791 1.00 95.69 165 PRO A C 1
ATOM 1187 O O . PRO A 1 165 ? -4.003 -0.569 15.873 1.00 95.69 165 PRO A O 1
ATOM 1190 N N . ASN A 1 166 ? -3.502 -1.153 13.755 1.00 95.31 166 ASN A N 1
ATOM 1191 C CA . ASN A 1 166 ? -2.083 -0.816 13.781 1.00 95.31 166 ASN A CA 1
ATOM 1192 C C . ASN A 1 166 ? -1.713 0.073 12.572 1.00 95.31 166 ASN A C 1
ATOM 1194 O O . ASN A 1 166 ? -1.198 -0.430 11.571 1.00 95.31 166 ASN A O 1
ATOM 1198 N N . PRO A 1 167 ? -1.959 1.400 12.626 1.00 95.12 167 PRO A N 1
ATOM 1199 C CA . PRO A 1 167 ? -1.754 2.293 11.479 1.00 95.12 167 PRO A CA 1
ATOM 1200 C C . PRO A 1 167 ? -0.278 2.671 11.237 1.00 95.12 167 PRO A C 1
ATOM 1202 O O . PRO A 1 167 ? 0.046 3.255 10.201 1.00 95.12 167 PRO A O 1
ATOM 1205 N N . GLY A 1 168 ? 0.625 2.341 12.165 1.00 94.94 168 GLY A N 1
ATOM 1206 C CA . GLY A 1 168 ? 2.037 2.731 12.113 1.00 94.94 168 GLY A CA 1
ATOM 1207 C C . GLY A 1 168 ? 2.285 4.169 12.581 1.00 94.94 168 GLY A C 1
ATOM 1208 O O . GLY A 1 168 ? 1.402 4.821 13.131 1.00 94.94 168 GLY A O 1
ATOM 1209 N N . GLY A 1 169 ? 3.519 4.651 12.397 1.00 93.06 169 GLY A N 1
ATOM 1210 C CA . GLY A 1 169 ? 3.961 5.955 12.915 1.00 93.06 169 GLY A CA 1
ATOM 1211 C C . GLY A 1 169 ? 3.644 7.165 12.029 1.00 93.06 169 GLY A C 1
ATOM 1212 O O . GLY A 1 169 ? 3.752 8.295 12.493 1.00 93.06 169 GLY A O 1
ATOM 1213 N N . VAL A 1 170 ? 3.263 6.952 10.765 1.00 91.31 170 VAL A N 1
ATOM 1214 C CA . VAL A 1 170 ? 2.967 8.026 9.803 1.00 91.31 170 VAL A CA 1
ATOM 1215 C C . VAL A 1 170 ? 1.531 7.867 9.321 1.00 91.31 170 VAL A C 1
ATOM 1217 O O . VAL A 1 170 ? 1.223 6.966 8.539 1.00 91.31 170 VAL A O 1
ATOM 1220 N N . VAL A 1 171 ? 0.647 8.738 9.805 1.00 93.69 171 VAL A N 1
ATOM 1221 C CA . VAL A 1 171 ? -0.798 8.636 9.579 1.00 93.69 171 VAL A CA 1
ATOM 1222 C C . VAL A 1 171 ? -1.346 9.972 9.102 1.00 93.69 171 VAL A C 1
ATOM 1224 O O . VAL A 1 171 ? -1.118 11.003 9.727 1.00 93.69 171 VAL A O 1
ATOM 1227 N N . GLU A 1 172 ? -2.093 9.935 8.007 1.00 89.38 172 GLU A N 1
ATOM 1228 C CA . GLU A 1 172 ? -2.913 11.041 7.525 1.00 89.38 172 GLU A CA 1
ATOM 1229 C C . GLU A 1 172 ? -4.376 10.726 7.833 1.00 89.38 172 GLU A C 1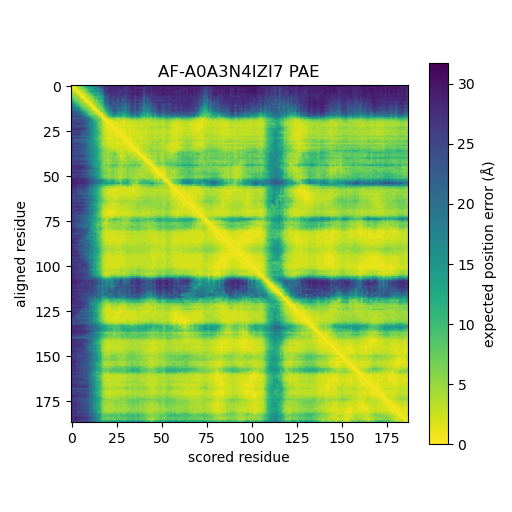
ATOM 1231 O O . GLU A 1 172 ? -4.838 9.615 7.571 1.00 89.38 172 GLU A O 1
ATOM 1236 N N . ARG A 1 173 ? -5.092 11.674 8.440 1.00 93.56 173 ARG A N 1
ATOM 1237 C CA . ARG A 1 173 ? -6.481 11.490 8.869 1.00 93.56 173 ARG A CA 1
ATOM 1238 C C . ARG A 1 173 ? -7.363 12.550 8.232 1.00 93.56 173 ARG A C 1
ATOM 1240 O O . ARG A 1 173 ? -7.041 13.735 8.293 1.00 93.56 173 ARG A O 1
ATOM 1247 N N . SER A 1 174 ? -8.474 12.108 7.660 1.00 90.25 174 SER A N 1
ATOM 1248 C CA . SER A 1 174 ? -9.581 12.991 7.303 1.00 90.25 174 SER A CA 1
ATOM 1249 C C . SER A 1 174 ? -10.380 13.395 8.553 1.00 90.25 174 SER A C 1
ATOM 1251 O O . SER A 1 174 ? -10.131 12.907 9.658 1.00 90.25 174 SER A O 1
ATOM 1253 N N . SER A 1 175 ? -11.360 14.281 8.376 1.00 90.12 175 SER A N 1
ATOM 1254 C CA . SER A 1 175 ? -12.347 14.618 9.409 1.00 90.12 175 SER A CA 1
ATOM 1255 C C . SER A 1 175 ? -13.514 13.625 9.492 1.00 90.12 175 SER A C 1
ATOM 1257 O O . SER A 1 175 ? -14.415 13.818 10.306 1.00 90.12 175 SER A O 1
ATOM 1259 N N . GLU A 1 176 ? -13.550 12.612 8.624 1.00 88.25 176 GLU A N 1
ATOM 1260 C CA . GLU A 1 176 ? -14.626 11.624 8.587 1.00 88.25 176 GLU A CA 1
ATOM 1261 C C . GLU A 1 176 ? -14.553 10.692 9.814 1.00 88.25 176 GLU A C 1
ATOM 1263 O O . GLU A 1 176 ? -13.455 10.328 10.251 1.00 88.25 176 GLU A O 1
ATOM 1268 N N . PRO A 1 177 ? -15.695 10.264 10.382 1.00 90.88 177 PRO A N 1
ATOM 1269 C CA . PRO A 1 177 ? -15.704 9.271 11.450 1.00 90.88 177 PRO A CA 1
ATOM 1270 C C . PRO A 1 177 ? -15.103 7.937 10.989 1.00 90.88 177 PRO A C 1
ATOM 1272 O O . PRO A 1 177 ? -15.560 7.355 10.006 1.00 90.88 177 PRO A O 1
ATOM 1275 N N . ALA A 1 178 ? -14.112 7.438 11.732 1.00 93.25 178 ALA A N 1
ATOM 1276 C CA . ALA A 1 178 ? -13.459 6.161 11.466 1.00 93.25 178 ALA A CA 1
ATOM 1277 C C . ALA A 1 178 ? -13.970 5.054 12.401 1.00 93.25 178 ALA A C 1
AT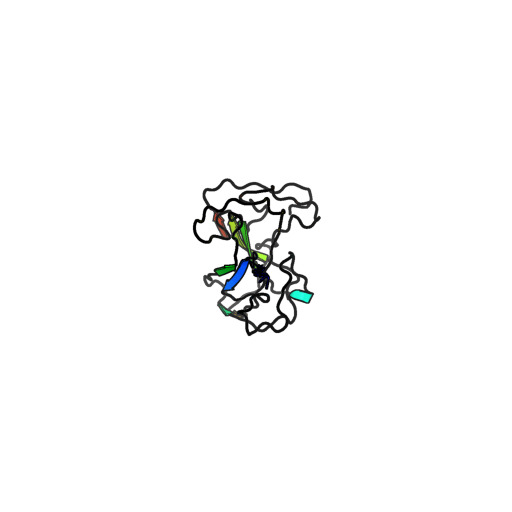OM 1279 O O . ALA A 1 178 ? -14.142 5.257 13.606 1.00 93.25 178 ALA A O 1
ATOM 1280 N N . PHE A 1 179 ? -14.172 3.861 11.849 1.00 94.06 179 PHE A N 1
ATOM 1281 C CA . PHE A 1 179 ? -14.739 2.707 12.536 1.00 94.06 179 PHE A CA 1
ATOM 1282 C C . PHE A 1 179 ? -13.719 1.581 12.636 1.00 94.06 179 PHE A C 1
ATOM 1284 O O . PHE A 1 179 ? -13.045 1.230 11.666 1.00 94.06 179 PHE A O 1
ATOM 1291 N N . LYS A 1 180 ? -13.618 0.984 13.824 1.00 95.00 180 LYS A N 1
ATOM 1292 C CA . LYS A 1 180 ? -12.748 -0.172 14.043 1.00 95.00 180 LYS A CA 1
ATOM 1293 C C . LYS A 1 180 ? -13.336 -1.417 13.374 1.00 95.00 180 LYS A C 1
ATOM 1295 O O . LYS A 1 180 ? -14.557 -1.593 13.396 1.00 95.00 180 LYS A O 1
ATOM 1300 N N . PRO A 1 181 ? -12.492 -2.308 12.836 1.00 94.62 181 PRO A N 1
ATOM 1301 C CA . PRO A 1 181 ? -12.950 -3.603 12.370 1.00 94.62 181 PRO A CA 1
ATOM 1302 C C . PRO A 1 181 ? -13.347 -4.487 13.563 1.00 94.62 181 PRO A C 1
ATOM 1304 O O . PRO A 1 181 ? -12.949 -4.246 14.705 1.00 94.62 181 PRO A O 1
ATOM 1307 N N . VAL A 1 182 ? -14.139 -5.519 13.290 1.00 93.50 182 VAL A N 1
ATOM 1308 C CA . VAL A 1 182 ? -14.668 -6.452 14.289 1.00 93.50 182 VAL A CA 1
ATOM 1309 C C . VAL A 1 182 ? -14.296 -7.888 13.941 1.00 93.50 182 VAL A C 1
ATOM 1311 O O . VAL A 1 182 ? -14.287 -8.279 12.774 1.00 93.50 182 VAL A O 1
ATOM 1314 N N . GLY A 1 183 ? -14.013 -8.683 14.971 1.00 92.75 183 GLY A N 1
ATOM 1315 C CA . GLY A 1 183 ? -13.664 -10.096 14.841 1.00 92.75 183 GLY A CA 1
ATOM 1316 C C . GLY A 1 183 ? -12.276 -10.428 15.388 1.00 92.75 183 GLY A C 1
ATOM 1317 O O . GLY A 1 183 ? -11.417 -9.563 15.548 1.00 92.75 183 GLY A O 1
ATOM 1318 N N . ALA A 1 184 ? -12.072 -11.705 15.710 1.00 88.88 184 ALA A N 1
ATOM 1319 C CA . ALA A 1 184 ? -10.848 -12.188 16.350 1.00 88.88 184 ALA A CA 1
ATOM 1320 C C . ALA A 1 184 ? -9.612 -12.114 15.435 1.00 88.88 184 ALA A C 1
ATOM 1322 O O . ALA A 1 184 ? -8.489 -12.116 15.931 1.00 88.88 184 ALA A O 1
ATOM 1323 N N . GLY A 1 185 ? -9.809 -12.036 14.115 1.00 88.12 185 GLY A N 1
ATOM 1324 C CA . GLY A 1 185 ? -8.723 -11.930 13.138 1.00 88.12 185 GLY A CA 1
ATOM 1325 C C . GLY A 1 185 ? -8.179 -10.514 12.932 1.00 88.12 185 GLY A C 1
ATOM 1326 O O . GLY A 1 185 ? -7.299 -10.331 12.097 1.00 88.12 185 GLY A O 1
ATOM 1327 N N . CYS A 1 186 ? -8.726 -9.502 13.616 1.00 90.00 186 CYS A N 1
ATOM 1328 C CA . CYS A 1 186 ? -8.359 -8.103 13.404 1.00 90.00 186 CYS A CA 1
ATOM 1329 C C . CYS A 1 186 ? -7.092 -7.733 14.178 1.00 90.00 186 CYS A C 1
ATOM 1331 O O . CYS A 1 186 ? -7.164 -7.183 15.279 1.00 90.00 186 CYS A O 1
ATOM 1333 N N . VAL A 1 187 ? -5.940 -8.052 13.590 1.00 80.25 187 VAL A N 1
ATOM 1334 C CA . VAL A 1 187 ? -4.600 -7.814 14.150 1.00 80.25 187 VAL A CA 1
ATOM 1335 C C . VAL A 1 187 ? -3.754 -6.902 13.274 1.00 80.25 187 VAL A C 1
ATOM 1337 O O . VAL A 1 187 ? -3.978 -6.865 12.045 1.00 80.25 187 VAL A O 1
#

Mean predicted aligned error: 9.03 Å